Protein AF-A0A969IA75-F1 (afdb_monomer_lite)

Structure (mmCIF, N/CA/C/O backbone):
data_AF-A0A969IA75-F1
#
_entry.id   AF-A0A969IA75-F1
#
loop_
_atom_site.group_PDB
_atom_site.id
_atom_site.type_symbol
_atom_site.label_atom_id
_atom_site.label_alt_id
_atom_site.label_comp_id
_atom_site.label_asym_id
_atom_site.label_entity_id
_atom_site.label_seq_id
_atom_site.pdbx_PDB_ins_code
_atom_site.Cartn_x
_atom_site.Cartn_y
_atom_site.Cartn_z
_atom_site.occupancy
_atom_site.B_iso_or_equiv
_atom_site.auth_seq_id
_atom_site.auth_comp_id
_atom_site.auth_asym_id
_atom_site.auth_atom_id
_atom_site.pdbx_PDB_model_num
ATOM 1 N N . MET A 1 1 ? 26.432 36.942 35.074 1.00 42.06 1 MET A N 1
ATOM 2 C CA . MET A 1 1 ? 25.476 35.891 35.491 1.00 42.06 1 MET A CA 1
ATOM 3 C C . MET A 1 1 ? 24.763 35.364 34.257 1.00 42.06 1 MET A C 1
ATOM 5 O O . MET A 1 1 ? 24.139 36.159 33.566 1.00 42.06 1 MET A O 1
ATOM 9 N N . GLN A 1 2 ? 24.844 34.064 33.966 1.00 50.56 2 GLN A N 1
ATOM 10 C CA . GLN A 1 2 ? 23.891 33.441 33.043 1.00 50.56 2 GLN A CA 1
ATOM 11 C C . GLN A 1 2 ? 22.534 33.348 33.755 1.00 50.56 2 GLN A C 1
ATOM 13 O O . GLN A 1 2 ? 22.489 32.982 34.929 1.00 50.56 2 GLN A O 1
ATOM 18 N N . LYS A 1 3 ? 21.430 33.682 33.076 1.00 51.97 3 LYS A N 1
ATOM 19 C CA . LYS A 1 3 ? 20.097 33.337 33.587 1.00 51.97 3 LYS A CA 1
ATOM 20 C C . LYS A 1 3 ? 19.954 31.822 33.487 1.00 51.97 3 LYS A C 1
ATOM 22 O O . LYS A 1 3 ? 19.975 31.292 32.378 1.00 51.97 3 LYS A O 1
ATOM 27 N N . THR A 1 4 ? 19.795 31.141 34.618 1.00 53.69 4 THR A N 1
ATOM 28 C CA . THR A 1 4 ? 19.353 29.744 34.640 1.00 53.69 4 THR A CA 1
ATOM 29 C C . THR A 1 4 ? 18.075 29.631 33.812 1.00 53.69 4 THR A C 1
ATOM 31 O O . THR A 1 4 ? 17.104 30.353 34.060 1.00 53.69 4 THR A O 1
ATOM 34 N N . ARG A 1 5 ? 18.074 28.759 32.793 1.00 62.62 5 ARG A N 1
ATOM 35 C CA . ARG A 1 5 ? 16.839 28.422 32.076 1.00 62.62 5 ARG A CA 1
ATOM 36 C C . ARG A 1 5 ? 15.867 27.874 33.116 1.00 62.62 5 ARG A C 1
ATOM 38 O O . ARG A 1 5 ? 16.172 26.892 33.785 1.00 62.62 5 ARG A O 1
ATOM 45 N N . LYS A 1 6 ? 14.733 28.556 33.285 1.00 61.47 6 LYS A N 1
ATOM 46 C CA . LYS A 1 6 ? 13.649 28.091 34.152 1.00 61.47 6 LYS A CA 1
ATOM 47 C C . LYS A 1 6 ? 13.210 26.730 33.618 1.00 61.47 6 LYS A C 1
ATOM 49 O O . LYS A 1 6 ? 12.991 26.624 32.415 1.00 61.47 6 LYS A O 1
ATOM 54 N N . ASP A 1 7 ? 13.135 25.729 34.488 1.00 67.19 7 ASP A N 1
ATOM 55 C CA . ASP A 1 7 ? 12.910 24.338 34.092 1.00 67.19 7 ASP A CA 1
ATOM 56 C C . ASP A 1 7 ? 11.525 24.175 33.439 1.00 67.19 7 ASP A C 1
ATOM 58 O O . ASP A 1 7 ? 10.485 24.142 34.105 1.00 67.19 7 ASP A O 1
ATOM 62 N N . GLN A 1 8 ? 11.509 24.208 32.106 1.00 74.81 8 GLN A N 1
ATOM 63 C CA . GLN A 1 8 ? 10.305 24.139 31.292 1.00 74.81 8 GLN A CA 1
ATOM 64 C C . GLN A 1 8 ? 10.019 22.674 30.991 1.00 74.81 8 GLN A C 1
ATOM 66 O O . GLN A 1 8 ? 10.571 22.102 30.052 1.00 74.81 8 GLN A O 1
ATOM 71 N N . ARG A 1 9 ? 9.117 22.089 31.787 1.00 78.75 9 ARG A N 1
ATOM 72 C CA . ARG A 1 9 ? 8.504 20.793 31.478 1.00 78.75 9 ARG A CA 1
ATOM 73 C C . ARG A 1 9 ? 7.988 20.816 30.028 1.00 78.75 9 ARG A C 1
ATOM 75 O O . ARG A 1 9 ? 7.294 21.779 29.686 1.00 78.75 9 ARG A O 1
ATOM 82 N N . PRO A 1 10 ? 8.305 19.807 29.195 1.00 85.25 10 PRO A N 1
ATOM 83 C CA . PRO A 1 10 ? 7.814 19.740 27.824 1.00 85.25 10 PRO A CA 1
ATOM 84 C C . PRO A 1 10 ? 6.288 19.840 27.748 1.00 85.25 10 PRO A C 1
ATOM 86 O O . PRO A 1 10 ? 5.580 19.339 28.626 1.00 85.25 10 PRO A O 1
ATOM 89 N N . ALA A 1 11 ? 5.782 20.472 26.690 1.00 87.75 11 ALA A N 1
ATOM 90 C CA . ALA A 1 11 ? 4.361 20.436 26.378 1.00 87.75 11 ALA A CA 1
ATOM 91 C C . ALA A 1 11 ? 3.968 19.024 25.914 1.00 87.75 11 ALA A C 1
ATOM 93 O O . ALA A 1 11 ? 4.695 18.389 25.151 1.00 87.75 11 ALA A O 1
ATOM 94 N N . ALA A 1 12 ? 2.806 18.544 26.356 1.00 92.50 12 ALA A N 1
ATOM 95 C CA . ALA A 1 12 ? 2.204 17.318 25.842 1.00 92.50 12 ALA A CA 1
ATOM 96 C C . ALA A 1 12 ? 1.470 17.628 24.524 1.00 92.50 12 ALA A C 1
ATOM 98 O O . ALA A 1 12 ? 0.246 17.738 24.497 1.00 92.50 12 ALA A O 1
ATOM 99 N N . GLU A 1 13 ? 2.232 17.855 23.452 1.00 93.94 13 GLU A N 1
ATOM 100 C CA . GLU A 1 13 ? 1.716 18.187 22.119 1.00 93.94 13 GLU A CA 1
ATOM 101 C C . GLU A 1 13 ? 2.172 17.177 21.054 1.00 93.94 13 GLU A C 1
ATOM 103 O O . GLU A 1 13 ? 3.308 16.704 21.070 1.00 93.94 13 GLU A O 1
ATOM 108 N N . LEU A 1 14 ? 1.280 16.853 20.112 1.00 93.75 14 LEU A N 1
ATOM 109 C CA . LEU A 1 14 ? 1.584 15.976 18.979 1.00 93.75 14 LEU A CA 1
ATOM 110 C C . LEU A 1 14 ? 2.101 16.778 17.770 1.00 93.75 14 LEU A C 1
ATOM 112 O O . LEU A 1 14 ? 1.603 17.878 17.499 1.00 93.75 14 LEU A O 1
ATOM 116 N N . PRO A 1 15 ? 3.026 16.223 16.963 1.00 93.38 15 PRO A N 1
ATOM 117 C CA . PRO A 1 15 ? 3.410 16.821 15.689 1.00 93.38 15 PRO A CA 1
ATOM 118 C C . PRO A 1 15 ? 2.208 16.980 14.743 1.00 93.38 15 PRO A C 1
ATOM 120 O O . PRO A 1 15 ? 1.340 16.113 14.637 1.00 93.38 15 PRO A O 1
ATOM 123 N N . LYS A 1 16 ? 2.156 18.094 14.002 1.00 91.62 16 LYS A N 1
ATOM 124 C CA . LYS A 1 16 ? 1.007 18.435 13.142 1.00 91.62 16 LYS A CA 1
ATOM 125 C C . LYS A 1 16 ? 0.728 17.349 12.099 1.00 91.62 16 LYS A C 1
ATOM 127 O O . LYS A 1 16 ? 1.571 17.088 11.245 1.00 91.62 16 LYS A O 1
ATOM 132 N N . GLY A 1 17 ? -0.485 16.798 12.122 1.00 90.44 17 GLY A N 1
ATOM 133 C CA . GLY A 1 17 ? -0.935 15.743 11.207 1.00 90.44 17 GLY A CA 1
ATOM 134 C C . GLY A 1 17 ? -0.750 14.316 11.732 1.00 90.44 17 GLY A C 1
ATOM 135 O O . GLY A 1 17 ? -1.085 13.382 11.010 1.00 90.44 17 GLY A O 1
ATOM 136 N N . PHE A 1 18 ? -0.255 14.147 12.957 1.00 93.81 18 PHE A N 1
ATOM 137 C CA . PHE A 1 18 ? -0.253 12.882 13.691 1.00 93.81 18 PHE A CA 1
ATOM 138 C C . PHE A 1 18 ? -1.378 12.899 14.737 1.00 93.81 18 PHE A C 1
ATOM 140 O O . PHE A 1 18 ? -1.806 13.973 15.165 1.00 93.81 18 PHE A O 1
ATOM 147 N N . ILE A 1 19 ? -1.867 11.719 15.118 1.00 93.31 19 ILE A N 1
ATOM 148 C CA . ILE A 1 19 ? -2.911 11.521 16.131 1.00 93.31 19 ILE A CA 1
ATOM 149 C C . ILE A 1 19 ? -2.580 10.295 16.983 1.00 93.31 19 ILE A C 1
ATOM 151 O O . ILE A 1 19 ? -2.007 9.330 16.475 1.00 93.31 19 ILE A O 1
ATOM 155 N N . ASP A 1 20 ? -2.995 10.319 18.246 1.00 94.88 20 ASP A N 1
ATOM 156 C CA . ASP A 1 20 ? -3.177 9.099 19.030 1.00 94.88 20 ASP A CA 1
ATOM 157 C C . ASP A 1 20 ? -4.454 8.380 18.561 1.00 94.88 20 ASP A C 1
ATOM 159 O O . ASP A 1 20 ? -5.405 9.020 18.105 1.00 94.88 20 ASP A O 1
ATOM 163 N N . VAL A 1 21 ? -4.488 7.051 18.672 1.00 92.12 21 VAL A N 1
ATOM 164 C CA . VAL A 1 21 ? -5.624 6.214 18.247 1.00 92.12 21 VAL A CA 1
ATOM 165 C C . VAL A 1 21 ? -6.139 5.438 19.458 1.00 92.12 21 VAL A C 1
ATOM 167 O O . VAL A 1 21 ? -5.361 4.775 20.145 1.00 92.12 21 VAL A O 1
ATOM 170 N N . ALA A 1 22 ? -7.437 5.542 19.754 1.00 94.38 22 ALA A N 1
ATOM 171 C CA . ALA A 1 22 ? -8.006 4.992 20.981 1.00 94.38 22 ALA A CA 1
ATOM 172 C C . ALA A 1 22 ? -8.153 3.461 20.926 1.00 94.38 22 ALA A C 1
ATOM 174 O O . ALA A 1 22 ? -8.173 2.844 19.862 1.00 94.38 22 ALA A O 1
ATOM 175 N N . ALA A 1 23 ? -8.303 2.825 22.093 1.00 96.75 23 ALA A N 1
ATOM 176 C CA . ALA A 1 23 ? -8.431 1.369 22.190 1.00 96.75 23 ALA A CA 1
ATOM 177 C C . ALA A 1 23 ? -9.627 0.808 21.391 1.00 96.75 23 ALA A C 1
ATOM 179 O O . ALA A 1 23 ? -9.529 -0.287 20.840 1.00 96.75 23 ALA A O 1
ATOM 180 N N . GLU A 1 24 ? -10.729 1.555 21.295 1.00 95.75 24 GLU A N 1
ATOM 181 C CA . GLU A 1 24 ? -11.903 1.183 20.496 1.00 95.75 24 GLU A CA 1
ATOM 182 C C . GLU A 1 24 ? -11.593 1.187 18.990 1.00 95.75 24 GLU A C 1
ATOM 184 O O . GLU A 1 24 ? -11.821 0.179 18.315 1.00 95.75 24 GLU A O 1
ATOM 189 N N . ASP A 1 25 ? -10.969 2.258 18.489 1.00 92.19 25 ASP A N 1
ATOM 190 C CA . ASP A 1 25 ? -10.528 2.390 17.095 1.00 92.19 25 ASP A CA 1
ATOM 191 C C . ASP A 1 25 ? -9.490 1.325 16.716 1.00 92.19 25 ASP A C 1
ATOM 193 O O . ASP A 1 25 ? -9.574 0.723 15.644 1.00 92.19 25 ASP A O 1
ATOM 197 N N . LEU A 1 26 ? -8.530 1.040 17.606 1.00 90.94 26 LEU A N 1
ATOM 198 C CA . LEU A 1 26 ? -7.527 -0.013 17.414 1.00 90.94 26 LEU A CA 1
ATOM 199 C C . LEU A 1 26 ? -8.177 -1.400 17.324 1.00 90.94 26 LEU A C 1
ATOM 201 O O . LEU A 1 26 ? -7.816 -2.198 16.457 1.00 90.94 26 LEU A O 1
ATOM 205 N N . GLN A 1 27 ? -9.166 -1.692 18.173 1.00 95.00 27 GLN A N 1
ATOM 206 C CA . GLN A 1 27 ? -9.907 -2.954 18.119 1.00 95.00 27 GLN A CA 1
ATOM 207 C C . GLN A 1 27 ? -10.790 -3.058 16.867 1.00 95.00 27 GLN A C 1
ATOM 209 O O . GLN A 1 27 ? -10.848 -4.124 16.251 1.00 95.00 27 GLN A O 1
ATOM 214 N N . ALA A 1 28 ? -11.461 -1.974 16.464 1.00 93.25 28 ALA A N 1
ATOM 215 C CA . ALA A 1 28 ? -12.250 -1.925 15.234 1.00 93.25 28 ALA A CA 1
ATOM 216 C C . ALA A 1 28 ? -11.367 -2.129 13.995 1.00 93.25 28 ALA A C 1
ATOM 218 O O . ALA A 1 28 ? -11.649 -3.001 13.170 1.00 93.25 28 ALA A O 1
ATOM 219 N N . THR A 1 29 ? -10.245 -1.410 13.932 1.00 92.06 29 THR A N 1
ATOM 220 C CA . THR A 1 29 ? -9.222 -1.548 12.890 1.00 92.06 29 THR A CA 1
ATOM 221 C C . THR A 1 29 ? -8.682 -2.975 12.846 1.00 92.06 29 THR A C 1
ATOM 223 O O . THR A 1 29 ? -8.640 -3.570 11.777 1.00 92.06 29 THR A O 1
ATOM 226 N N . SER A 1 30 ? -8.347 -3.582 13.989 1.00 94.19 30 SER A N 1
ATOM 227 C CA . SER A 1 30 ? -7.854 -4.965 14.041 1.00 94.19 30 SER A CA 1
ATOM 228 C C . SER A 1 30 ? -8.852 -5.970 13.438 1.00 94.19 30 SER A C 1
ATOM 230 O O . SER A 1 30 ? -8.475 -6.765 12.577 1.00 94.19 30 SER A O 1
ATOM 232 N N . ARG A 1 31 ? -10.146 -5.876 13.789 1.00 96.81 31 ARG A N 1
ATOM 233 C CA . ARG A 1 31 ? -11.219 -6.720 13.215 1.00 96.81 31 ARG A CA 1
ATOM 234 C C . ARG A 1 31 ? -11.399 -6.520 11.702 1.00 96.81 31 ARG A C 1
ATOM 236 O O . ARG A 1 31 ? -11.661 -7.486 10.981 1.00 96.81 31 ARG A O 1
ATOM 243 N N . MET A 1 32 ? -11.251 -5.282 11.227 1.00 95.88 32 MET A N 1
ATOM 244 C CA . MET A 1 32 ? -11.295 -4.930 9.804 1.00 95.88 32 MET A CA 1
ATOM 245 C C . MET A 1 32 ? -10.098 -5.527 9.051 1.00 95.88 32 MET A C 1
ATOM 247 O O . MET A 1 32 ? -10.294 -6.293 8.109 1.00 95.88 32 MET A O 1
ATOM 251 N N . LEU A 1 33 ? -8.868 -5.250 9.500 1.00 94.75 33 LEU A N 1
ATOM 252 C CA . LEU A 1 33 ? -7.637 -5.761 8.886 1.00 94.75 33 LEU A CA 1
ATOM 253 C C . LEU A 1 33 ? -7.619 -7.294 8.849 1.00 94.75 33 LEU A C 1
ATOM 255 O O . LEU A 1 33 ? -7.249 -7.877 7.835 1.00 94.75 33 LEU A O 1
ATOM 259 N N . GLU A 1 34 ? -8.072 -7.957 9.913 1.00 98.00 34 GLU A N 1
ATOM 260 C CA . GLU A 1 34 ? -8.150 -9.419 9.951 1.00 98.00 34 GLU A CA 1
ATOM 261 C C . GLU A 1 34 ? -9.181 -9.986 8.964 1.00 98.00 34 GLU A C 1
ATOM 263 O O . GLU A 1 34 ? -9.016 -11.081 8.435 1.00 98.00 34 GLU A O 1
ATOM 268 N N . THR A 1 35 ? -10.236 -9.233 8.660 1.00 97.50 35 THR A N 1
ATOM 269 C CA . THR A 1 35 ? -11.216 -9.622 7.638 1.00 97.50 35 THR A CA 1
ATOM 270 C C . THR A 1 35 ? -10.654 -9.496 6.226 1.00 97.50 35 THR A C 1
ATOM 272 O O . THR A 1 35 ? -10.855 -10.405 5.423 1.00 97.50 35 THR A O 1
ATOM 275 N N . ILE A 1 36 ? -9.856 -8.459 5.961 1.00 97.38 36 ILE A N 1
ATOM 276 C CA . ILE A 1 36 ? -9.128 -8.295 4.696 1.00 97.38 36 ILE A CA 1
ATOM 277 C C . ILE A 1 36 ? -8.084 -9.420 4.521 1.00 97.38 36 ILE A C 1
ATOM 279 O O . ILE A 1 36 ? -8.044 -10.059 3.470 1.00 97.38 36 ILE A O 1
ATOM 283 N N . ARG A 1 37 ? -7.302 -9.752 5.568 1.00 97.81 37 ARG A N 1
ATOM 284 C CA . ARG A 1 37 ? -6.316 -10.859 5.530 1.00 97.81 37 ARG A CA 1
ATOM 285 C C . ARG A 1 37 ? -6.934 -12.192 5.118 1.00 97.81 37 ARG A C 1
ATOM 287 O O . ARG A 1 37 ? -6.356 -12.882 4.285 1.00 97.81 37 ARG A O 1
ATOM 294 N N . ARG A 1 38 ? -8.108 -12.554 5.656 1.00 98.50 38 ARG A N 1
ATOM 295 C CA . ARG A 1 38 ? -8.788 -13.814 5.292 1.00 98.50 38 ARG A CA 1
ATOM 296 C C . ARG A 1 38 ? -9.108 -13.896 3.796 1.00 98.50 38 ARG A C 1
ATOM 298 O O . ARG A 1 38 ? -8.903 -14.956 3.213 1.00 98.50 38 ARG A O 1
ATOM 305 N N . VAL A 1 39 ? -9.554 -12.796 3.181 1.00 98.06 39 VAL A N 1
ATOM 306 C CA . VAL A 1 39 ? -9.800 -12.735 1.728 1.00 98.06 39 VAL A CA 1
ATOM 307 C C . VAL A 1 39 ? -8.483 -12.861 0.962 1.00 98.06 39 VAL A C 1
ATOM 309 O O . VAL A 1 39 ? -8.353 -13.704 0.082 1.00 98.06 39 VAL A O 1
ATOM 312 N N . TYR A 1 40 ? -7.460 -12.091 1.328 1.00 97.81 40 TYR A N 1
ATOM 313 C CA . TYR A 1 40 ? -6.179 -12.115 0.616 1.00 97.81 40 TYR A CA 1
ATOM 314 C C . TYR A 1 40 ? -5.502 -13.503 0.696 1.00 97.81 40 TYR A C 1
ATOM 316 O O . TYR A 1 40 ? -4.960 -13.996 -0.297 1.00 97.81 40 TYR A O 1
ATOM 324 N N . HIS A 1 41 ? -5.618 -14.194 1.835 1.00 98.19 41 HIS A N 1
ATOM 325 C CA . HIS A 1 41 ? -5.182 -15.584 1.985 1.00 98.19 41 HIS A CA 1
ATOM 326 C C . HIS A 1 41 ? -5.976 -16.573 1.119 1.00 98.19 41 HIS A C 1
ATOM 328 O O . HIS A 1 41 ? -5.366 -17.491 0.575 1.00 98.19 41 HIS A O 1
ATOM 334 N N . SER A 1 42 ? -7.293 -16.406 0.930 1.00 98.19 42 SER A N 1
ATOM 335 C CA . SER A 1 42 ? -8.070 -17.310 0.059 1.00 98.19 42 SER A CA 1
ATOM 336 C C . SER A 1 42 ? -7.731 -17.166 -1.430 1.00 98.19 42 SER A C 1
ATOM 338 O O . SER A 1 42 ? -7.946 -18.102 -2.193 1.00 98.19 42 SER A O 1
ATOM 340 N N . TYR A 1 43 ? -7.141 -16.036 -1.832 1.00 97.50 43 TYR A N 1
ATOM 341 C CA . TYR A 1 43 ? -6.531 -15.849 -3.156 1.00 97.50 43 TYR A CA 1
ATOM 342 C C . TYR A 1 43 ? -5.081 -16.382 -3.233 1.00 97.50 43 TYR A C 1
ATOM 344 O O . TYR A 1 43 ? -4.510 -16.504 -4.319 1.00 97.50 43 TYR A O 1
ATOM 352 N N . GLY A 1 44 ? -4.475 -16.755 -2.101 1.00 97.25 44 GLY A N 1
ATOM 353 C CA . GLY A 1 44 ? -3.103 -17.258 -2.018 1.00 97.25 44 GLY A CA 1
ATOM 354 C C . GLY A 1 44 ? -2.032 -16.166 -2.094 1.00 97.25 44 GLY A C 1
ATOM 355 O O . GLY A 1 44 ? -0.987 -16.392 -2.707 1.00 97.25 44 GLY A O 1
ATOM 356 N N . PHE A 1 45 ? -2.303 -14.993 -1.509 1.00 98.00 45 PHE A N 1
ATOM 357 C CA . PHE A 1 45 ? -1.307 -13.947 -1.262 1.00 98.00 45 PHE A CA 1
ATOM 358 C C . PHE A 1 45 ? -0.640 -14.168 0.104 1.00 98.00 45 PHE A C 1
ATOM 360 O O . PHE A 1 45 ? -1.314 -14.436 1.106 1.00 98.00 45 PHE A O 1
ATOM 367 N N . GLU A 1 46 ? 0.683 -14.019 0.152 1.00 97.19 46 GLU A N 1
ATOM 368 C CA . GLU A 1 46 ? 1.489 -14.207 1.365 1.00 97.19 46 GLU A CA 1
ATOM 369 C C . GLU A 1 46 ? 1.844 -12.864 2.035 1.00 97.19 46 GLU A C 1
ATOM 371 O O . GLU A 1 46 ? 2.012 -11.858 1.339 1.00 97.19 46 GLU A O 1
ATOM 376 N N . PRO A 1 47 ? 1.967 -12.803 3.375 1.00 97.94 47 PRO A N 1
ATOM 377 C CA . PRO A 1 47 ? 2.377 -11.588 4.071 1.00 97.94 47 PRO A CA 1
ATOM 378 C C . PRO A 1 47 ? 3.844 -11.244 3.799 1.00 97.94 47 PRO A C 1
ATOM 380 O O . PRO A 1 47 ? 4.731 -12.083 3.947 1.00 97.94 47 PRO A O 1
ATOM 383 N N . LEU A 1 48 ? 4.109 -9.970 3.516 1.00 97.38 48 LEU A N 1
ATOM 384 C CA . LEU A 1 48 ? 5.440 -9.375 3.540 1.00 97.38 48 LEU A CA 1
ATOM 385 C C . LEU A 1 48 ? 5.432 -8.140 4.440 1.00 97.38 48 LEU A C 1
ATOM 387 O O . LEU A 1 48 ? 4.614 -7.235 4.266 1.00 97.38 48 LEU A O 1
ATOM 391 N N . GLU A 1 49 ? 6.404 -8.066 5.342 1.00 97.38 49 GLU A N 1
ATOM 392 C CA . GLU A 1 49 ? 6.752 -6.836 6.044 1.00 97.38 49 GLU A CA 1
ATOM 393 C C . GLU A 1 49 ? 8.119 -6.340 5.560 1.00 97.38 49 GLU A C 1
ATOM 395 O O . GLU A 1 49 ? 9.063 -7.114 5.394 1.00 97.38 49 GLU A O 1
ATOM 400 N N . THR A 1 50 ? 8.219 -5.034 5.322 1.00 97.44 50 THR A N 1
ATOM 401 C CA . THR A 1 50 ? 9.490 -4.330 5.127 1.00 97.44 50 THR A CA 1
ATOM 402 C C . THR A 1 50 ? 9.721 -3.369 6.296 1.00 97.44 50 THR A C 1
ATOM 404 O O . THR A 1 50 ? 8.764 -3.023 7.000 1.00 97.44 50 THR A O 1
ATOM 407 N N . PRO A 1 51 ? 10.956 -2.888 6.512 1.00 97.75 51 PRO A N 1
ATOM 408 C CA . PRO A 1 51 ? 11.219 -1.830 7.480 1.00 97.75 51 PRO A CA 1
ATOM 409 C C . PRO A 1 51 ? 10.377 -0.563 7.239 1.00 97.75 51 PRO A C 1
ATOM 411 O O . PRO A 1 51 ? 9.908 -0.286 6.132 1.00 97.75 51 PRO A O 1
ATOM 414 N N . ALA A 1 52 ? 10.186 0.227 8.299 1.00 96.88 52 ALA A N 1
ATOM 415 C CA . ALA A 1 52 ? 9.551 1.545 8.218 1.00 96.88 52 ALA A CA 1
ATOM 416 C C . ALA A 1 52 ? 10.459 2.601 7.556 1.00 96.88 52 ALA A C 1
ATOM 418 O O . ALA A 1 52 ? 9.957 3.530 6.922 1.00 96.88 52 ALA A O 1
ATOM 419 N N . LEU A 1 53 ? 11.776 2.434 7.713 1.00 95.75 53 LEU A N 1
ATOM 420 C CA . LEU A 1 53 ? 12.831 3.236 7.101 1.00 95.75 53 LEU A CA 1
ATOM 421 C C . LEU A 1 53 ? 13.440 2.472 5.925 1.00 95.75 53 LEU A C 1
ATOM 423 O O . LEU A 1 53 ? 13.832 1.321 6.082 1.00 95.75 53 LEU A O 1
ATOM 427 N N . GLU A 1 54 ? 13.565 3.130 4.783 1.00 94.00 54 GLU A N 1
ATOM 428 C CA . GLU A 1 54 ? 14.350 2.663 3.637 1.00 94.00 54 GLU A CA 1
ATOM 429 C C . GLU A 1 54 ? 15.417 3.727 3.323 1.00 94.00 54 GLU A C 1
ATOM 431 O O . GLU A 1 54 ? 15.272 4.891 3.720 1.00 94.00 54 GLU A O 1
ATOM 436 N N . TYR A 1 55 ? 16.486 3.364 2.607 1.00 92.38 55 TYR A N 1
ATOM 437 C CA . TYR A 1 55 ? 17.379 4.383 2.048 1.00 92.38 55 TYR A CA 1
ATOM 438 C C . TYR A 1 55 ? 16.614 5.242 1.026 1.00 92.38 55 TYR A C 1
ATOM 440 O O . TYR A 1 55 ? 15.728 4.766 0.312 1.00 92.38 55 TYR A O 1
ATOM 448 N N . THR A 1 56 ? 16.907 6.541 1.008 1.00 89.06 56 THR A N 1
ATOM 449 C CA . THR A 1 56 ? 16.106 7.550 0.296 1.00 89.06 56 THR A CA 1
ATOM 450 C C . THR A 1 56 ? 16.117 7.358 -1.227 1.00 89.06 56 THR A C 1
ATOM 452 O O . THR A 1 56 ? 15.146 7.699 -1.897 1.00 89.06 56 THR A O 1
ATOM 455 N N . ASP A 1 57 ? 17.166 6.749 -1.781 1.00 86.19 57 ASP A N 1
ATOM 456 C CA . ASP A 1 57 ? 17.276 6.359 -3.191 1.00 86.19 57 ASP A CA 1
ATOM 457 C C . ASP A 1 57 ? 16.319 5.214 -3.580 1.00 86.19 57 ASP A C 1
ATOM 459 O O . ASP A 1 57 ? 15.669 5.277 -4.627 1.00 86.19 57 ASP A O 1
ATOM 463 N N . ALA A 1 58 ? 16.152 4.214 -2.709 1.00 86.75 58 ALA A N 1
ATOM 464 C CA . ALA A 1 58 ? 15.255 3.074 -2.906 1.00 86.75 58 ALA A CA 1
ATOM 465 C C . ALA A 1 58 ? 13.763 3.460 -2.970 1.00 86.75 58 ALA A C 1
ATOM 467 O O . ALA A 1 58 ? 12.939 2.667 -3.426 1.00 86.75 58 ALA A O 1
ATOM 468 N N . LEU A 1 59 ? 13.410 4.680 -2.550 1.00 80.12 59 LEU A N 1
ATOM 469 C CA . LEU A 1 59 ? 12.052 5.225 -2.620 1.00 80.12 59 LEU A CA 1
ATOM 470 C C . LEU A 1 59 ? 11.711 5.901 -3.970 1.00 80.12 59 LEU A C 1
ATOM 472 O O . LEU A 1 59 ? 10.552 6.253 -4.206 1.00 80.12 59 LEU A O 1
ATOM 476 N N . GLY A 1 60 ? 12.676 6.028 -4.889 1.00 70.00 60 GLY A N 1
ATOM 477 C CA . GLY A 1 60 ? 12.443 6.393 -6.293 1.00 70.00 60 GLY A CA 1
ATOM 478 C C . GLY A 1 60 ? 12.075 7.862 -6.562 1.00 70.00 60 GLY A C 1
ATOM 479 O O . GLY A 1 60 ? 12.148 8.727 -5.698 1.00 70.00 60 GLY A O 1
ATOM 480 N N . LYS A 1 61 ? 11.663 8.174 -7.801 1.00 54.75 61 LYS A N 1
ATOM 481 C CA . LYS A 1 61 ? 11.472 9.555 -8.316 1.00 54.75 61 LYS A CA 1
ATOM 482 C C . LYS A 1 61 ? 10.303 10.364 -7.709 1.00 54.75 61 LYS A C 1
ATOM 484 O O . LYS A 1 61 ? 9.943 11.398 -8.261 1.00 54.75 61 LYS A O 1
ATOM 489 N N . PHE A 1 62 ? 9.729 9.924 -6.590 1.00 51.66 62 PHE A N 1
ATOM 490 C CA . PHE A 1 62 ? 8.869 10.759 -5.740 1.00 51.66 62 PHE A CA 1
ATOM 491 C C . PHE A 1 62 ? 9.650 11.485 -4.635 1.00 51.66 62 PHE A C 1
ATOM 493 O O . PHE A 1 62 ? 9.053 12.192 -3.822 1.00 51.66 62 PHE A O 1
ATOM 500 N N . LEU A 1 63 ? 10.985 11.388 -4.645 1.00 47.78 63 LEU A N 1
ATOM 501 C CA . LEU A 1 63 ? 11.811 12.445 -4.078 1.00 47.78 63 LEU A CA 1
ATOM 502 C C . LEU A 1 63 ? 11.453 13.788 -4.740 1.00 47.78 63 LEU A C 1
ATOM 504 O O . LEU A 1 63 ? 11.417 13.862 -5.971 1.00 47.78 63 LEU A O 1
ATOM 508 N N . PRO A 1 64 ? 11.196 14.847 -3.956 1.00 44.38 64 PRO A N 1
ATOM 509 C CA . PRO A 1 64 ? 11.090 16.199 -4.492 1.00 44.38 64 PRO A CA 1
ATOM 510 C C . PRO A 1 64 ? 12.425 16.660 -5.091 1.00 44.38 64 PRO A C 1
ATOM 512 O O . PRO A 1 64 ? 13.474 16.073 -4.814 1.00 44.38 64 PRO A O 1
ATOM 515 N N . ASP A 1 65 ? 12.389 17.749 -5.867 1.00 49.25 65 ASP A N 1
ATOM 516 C CA . ASP A 1 65 ? 13.591 18.408 -6.391 1.00 49.25 65 ASP A CA 1
ATOM 517 C C . ASP A 1 65 ? 14.652 18.602 -5.294 1.00 49.25 65 ASP A C 1
ATOM 519 O O . ASP A 1 65 ? 14.317 18.880 -4.137 1.00 49.25 65 ASP A O 1
ATOM 523 N N . GLN A 1 66 ? 15.934 18.483 -5.661 1.00 45.72 66 GLN A N 1
ATOM 524 C CA . GLN A 1 66 ? 17.062 18.438 -4.713 1.00 45.72 66 GLN A CA 1
ATOM 525 C C . GLN A 1 66 ? 17.124 19.646 -3.756 1.00 45.72 66 GLN A C 1
ATOM 527 O O . GLN A 1 66 ? 17.622 19.515 -2.641 1.00 45.72 66 GLN A O 1
ATOM 532 N N . ASP A 1 67 ? 16.538 20.784 -4.135 1.00 49.66 67 ASP A N 1
ATOM 533 C CA . ASP A 1 67 ? 16.398 21.983 -3.298 1.00 49.66 67 ASP A CA 1
ATOM 534 C C . ASP A 1 67 ? 15.419 21.827 -2.108 1.00 49.66 67 ASP A C 1
ATOM 536 O O . ASP A 1 67 ? 15.317 22.723 -1.264 1.00 49.66 67 ASP A O 1
ATOM 540 N N . ARG A 1 68 ? 14.624 20.745 -2.041 1.00 51.28 68 ARG A N 1
ATOM 541 C CA . ARG A 1 68 ? 13.527 20.571 -1.063 1.00 51.28 68 ARG A CA 1
ATOM 542 C C . ARG A 1 68 ? 13.324 19.125 -0.563 1.00 51.28 68 ARG A C 1
ATOM 544 O O . ARG A 1 68 ? 12.177 18.677 -0.549 1.00 51.28 68 ARG A O 1
ATOM 551 N N . PRO A 1 69 ? 14.339 18.413 -0.035 1.00 50.12 69 PRO A N 1
ATOM 552 C CA . PRO A 1 69 ? 14.242 16.990 0.352 1.00 50.12 69 PRO A CA 1
ATOM 553 C C . PRO A 1 69 ? 13.084 16.617 1.308 1.00 50.12 69 PRO A C 1
ATOM 555 O O . PRO A 1 69 ? 12.672 15.464 1.350 1.00 50.12 69 PRO A O 1
ATOM 558 N N . ASN A 1 70 ? 12.518 17.577 2.049 1.00 50.75 70 ASN A N 1
ATOM 559 C CA . ASN A 1 70 ? 11.376 17.377 2.955 1.00 50.75 70 ASN A CA 1
ATOM 560 C C . ASN A 1 70 ? 9.977 17.479 2.298 1.00 50.75 70 ASN A C 1
ATOM 562 O O . ASN A 1 70 ? 8.965 17.340 2.985 1.00 50.75 70 ASN A O 1
ATOM 566 N N . ALA A 1 71 ? 9.862 17.774 1.001 1.00 62.25 71 ALA A N 1
ATOM 567 C CA . ALA A 1 71 ? 8.565 17.952 0.342 1.00 62.25 71 ALA A CA 1
ATOM 568 C C . ALA A 1 71 ? 7.939 16.610 -0.094 1.00 62.25 71 ALA A C 1
ATOM 570 O O . ALA A 1 71 ? 8.037 16.209 -1.246 1.00 62.25 71 ALA A O 1
ATOM 571 N N . GLY A 1 72 ? 7.261 15.934 0.839 1.00 75.56 72 GLY A N 1
ATOM 572 C CA . GLY A 1 72 ? 6.496 14.699 0.592 1.00 75.56 72 GLY A CA 1
ATOM 573 C C . GLY A 1 72 ? 6.950 13.512 1.442 1.00 75.56 72 GLY A C 1
ATOM 574 O O . GLY A 1 72 ? 6.109 12.756 1.920 1.00 75.56 72 GLY A O 1
ATOM 575 N N . VAL A 1 73 ? 8.247 13.421 1.742 1.00 86.19 73 VAL A N 1
ATOM 576 C CA . VAL A 1 73 ? 8.849 12.401 2.619 1.00 86.19 73 VAL A CA 1
ATOM 577 C C . VAL A 1 73 ? 9.386 12.998 3.923 1.00 86.19 73 VAL A C 1
ATOM 579 O O . VAL A 1 73 ? 9.613 14.206 4.037 1.00 86.19 73 VAL A O 1
ATOM 582 N N . PHE A 1 74 ? 9.559 12.144 4.931 1.00 91.00 74 PHE A N 1
ATOM 583 C CA . PHE A 1 74 ? 10.291 12.464 6.156 1.00 91.00 74 PHE A CA 1
ATOM 584 C C . PHE A 1 74 ? 11.669 11.813 6.074 1.00 91.00 74 PHE A C 1
ATOM 586 O O . PHE A 1 74 ? 11.749 10.584 6.043 1.00 91.00 74 PHE A O 1
ATOM 593 N N . SER A 1 75 ? 12.723 12.628 6.048 1.00 90.50 75 SER A N 1
ATOM 594 C CA . SER A 1 75 ? 14.090 12.171 5.787 1.00 90.50 75 SER A CA 1
ATOM 595 C C . SER A 1 75 ? 15.077 12.727 6.806 1.00 90.50 75 SER A C 1
ATOM 597 O O . SER A 1 75 ? 14.910 13.844 7.296 1.00 90.50 75 SER A O 1
ATOM 599 N N . PHE A 1 76 ? 16.111 11.950 7.104 1.00 90.94 76 PHE A N 1
ATOM 600 C CA . PHE A 1 76 ? 17.232 12.319 7.968 1.00 90.94 76 PHE A CA 1
ATOM 601 C C . PHE A 1 76 ? 18.474 11.518 7.564 1.00 90.94 76 PHE A C 1
ATOM 603 O O . PHE A 1 76 ? 18.368 10.555 6.807 1.00 90.94 76 PHE A O 1
ATOM 610 N N . GLN A 1 77 ? 19.648 11.930 8.035 1.00 90.38 77 GLN A N 1
ATOM 611 C CA . GLN A 1 77 ? 20.905 11.239 7.748 1.00 90.38 77 GLN A CA 1
ATOM 612 C C . GLN A 1 77 ? 21.266 10.254 8.872 1.00 90.38 77 GLN A C 1
ATOM 614 O O . GLN A 1 77 ? 20.902 10.482 10.030 1.00 90.38 77 GLN A O 1
ATOM 619 N N . ASP A 1 78 ? 21.948 9.161 8.527 1.00 89.62 78 ASP A N 1
ATOM 620 C CA . ASP A 1 78 ? 22.626 8.277 9.484 1.00 89.62 78 ASP A CA 1
ATOM 621 C C . ASP A 1 78 ? 24.044 8.783 9.836 1.00 89.62 78 ASP A C 1
ATOM 623 O O . ASP A 1 78 ? 24.472 9.850 9.393 1.00 89.62 78 ASP A O 1
ATOM 627 N N . GLU A 1 79 ? 24.771 8.028 10.666 1.00 92.94 79 GLU A N 1
ATOM 628 C CA . GLU A 1 79 ? 26.146 8.356 11.086 1.00 92.94 79 GLU A CA 1
ATOM 629 C C . GLU A 1 79 ? 27.172 8.291 9.931 1.00 92.94 79 GLU A C 1
ATOM 631 O O . GLU A 1 79 ? 28.260 8.849 10.057 1.00 92.94 79 GLU A O 1
ATOM 636 N N . ASP A 1 80 ? 26.815 7.675 8.794 1.00 92.69 80 ASP A N 1
ATOM 637 C CA . ASP A 1 80 ? 27.598 7.657 7.549 1.00 92.69 80 ASP A CA 1
ATOM 638 C C . ASP A 1 80 ? 27.181 8.797 6.582 1.00 92.69 80 ASP A C 1
ATOM 640 O O . ASP A 1 80 ? 27.513 8.759 5.394 1.00 92.69 80 ASP A O 1
ATOM 644 N N . GLU A 1 81 ? 26.423 9.795 7.061 1.00 89.31 81 GLU A N 1
ATOM 645 C CA . GLU A 1 81 ? 25.814 10.894 6.288 1.00 89.31 81 GLU A CA 1
ATOM 646 C C . GLU A 1 81 ? 24.794 10.442 5.211 1.00 89.31 81 GLU A C 1
ATOM 648 O O . GLU A 1 81 ? 24.342 11.260 4.399 1.00 89.31 81 GLU A O 1
ATOM 653 N N . LYS A 1 82 ? 24.368 9.170 5.187 1.00 89.19 82 LYS A N 1
ATOM 654 C CA . LYS A 1 82 ? 23.440 8.644 4.168 1.00 89.19 82 LYS A CA 1
ATOM 655 C C . LYS A 1 82 ? 22.005 9.023 4.495 1.00 89.19 82 LYS A C 1
ATOM 657 O O . LYS A 1 82 ? 21.542 8.863 5.621 1.00 89.19 82 LYS A O 1
ATOM 662 N N . TRP A 1 83 ? 21.261 9.448 3.480 1.00 89.31 83 TRP A N 1
ATOM 663 C CA . TRP A 1 83 ? 19.846 9.775 3.625 1.00 89.31 83 TRP A CA 1
ATOM 664 C C . TRP A 1 83 ? 18.985 8.514 3.777 1.00 89.31 83 TRP A C 1
ATOM 666 O O . TRP A 1 83 ? 18.915 7.672 2.878 1.00 89.31 83 TRP A O 1
ATOM 676 N N . MET A 1 84 ? 18.309 8.419 4.920 1.00 92.25 84 MET A N 1
ATOM 677 C CA . MET A 1 84 ? 17.227 7.478 5.193 1.00 92.25 84 MET A CA 1
ATOM 678 C C . MET A 1 84 ? 15.888 8.219 5.211 1.00 92.25 84 MET A C 1
ATOM 680 O O . MET A 1 84 ? 15.803 9.390 5.596 1.00 92.25 84 MET A O 1
ATOM 684 N N . SER A 1 85 ? 14.817 7.520 4.843 1.00 92.62 85 SER A N 1
ATOM 685 C CA . SER A 1 85 ? 13.466 8.081 4.803 1.00 92.62 85 SER A CA 1
ATOM 686 C C . SER A 1 85 ? 12.422 7.109 5.331 1.00 92.62 85 SER A C 1
ATOM 688 O O . SER A 1 85 ? 12.479 5.908 5.067 1.00 92.62 85 SER A O 1
ATOM 690 N N . LEU A 1 86 ? 11.410 7.641 6.021 1.00 95.19 86 LEU A N 1
ATOM 691 C CA . LEU A 1 86 ? 10.189 6.884 6.298 1.00 95.19 86 LEU A CA 1
ATOM 692 C C . LEU A 1 86 ? 9.433 6.639 4.985 1.00 95.19 86 LEU A C 1
ATOM 694 O O . LEU A 1 86 ? 9.225 7.568 4.200 1.00 95.19 86 LEU A O 1
ATOM 698 N N . ARG A 1 87 ? 9.007 5.392 4.760 1.00 93.31 87 ARG A N 1
ATOM 699 C CA . ARG A 1 87 ? 8.285 4.981 3.544 1.00 93.31 87 ARG A CA 1
ATOM 700 C C . ARG A 1 87 ? 6.971 5.758 3.361 1.00 93.31 87 ARG A C 1
ATOM 702 O O . ARG A 1 87 ? 6.179 5.873 4.299 1.00 93.31 87 ARG A O 1
ATOM 709 N N . TYR A 1 88 ? 6.717 6.251 2.146 1.00 90.88 88 TYR A N 1
ATOM 710 C CA . TYR A 1 88 ? 5.476 6.963 1.792 1.00 90.88 88 TYR A CA 1
ATOM 711 C C . TYR A 1 88 ? 4.367 6.047 1.247 1.00 90.88 88 TYR A C 1
ATOM 713 O O . TYR A 1 88 ? 3.202 6.460 1.197 1.00 90.88 88 TYR A O 1
ATOM 721 N N . ASP A 1 89 ? 4.721 4.821 0.855 1.00 92.62 89 ASP A N 1
ATOM 722 C CA . ASP A 1 89 ? 3.821 3.731 0.470 1.00 92.62 89 ASP A CA 1
ATOM 723 C C . ASP A 1 89 ? 4.414 2.348 0.840 1.00 92.62 89 ASP A C 1
ATOM 725 O O . ASP A 1 89 ? 5.439 2.271 1.527 1.00 92.62 89 ASP A O 1
ATOM 729 N N . LEU A 1 90 ? 3.761 1.255 0.415 1.00 93.38 90 LEU A N 1
ATOM 730 C CA . LEU A 1 90 ? 4.256 -0.129 0.534 1.00 93.38 90 LEU A CA 1
ATOM 731 C C . LEU A 1 90 ? 4.657 -0.738 -0.835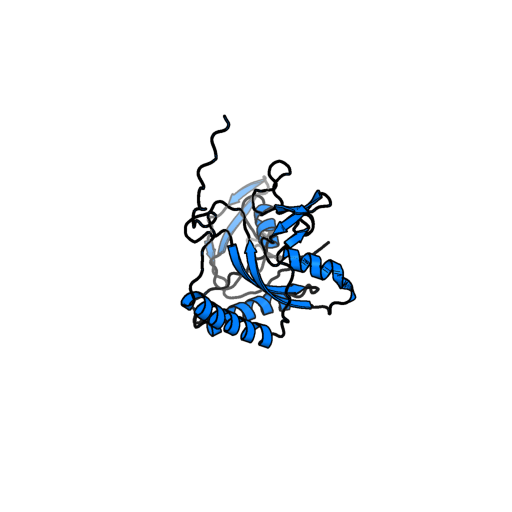 1.00 93.38 90 LEU A C 1
ATOM 733 O O . LEU A 1 90 ? 4.937 -1.939 -0.935 1.00 93.38 90 LEU A O 1
ATOM 737 N N . THR A 1 91 ? 4.706 0.087 -1.887 1.00 91.06 91 THR A N 1
ATOM 738 C CA . THR A 1 91 ? 5.021 -0.289 -3.275 1.00 91.06 91 THR A CA 1
ATOM 739 C C . THR A 1 91 ? 6.509 -0.089 -3.589 1.00 91.06 91 THR A C 1
ATOM 741 O O . THR A 1 91 ? 7.154 -1.005 -4.100 1.00 91.06 91 THR A O 1
ATOM 744 N N . ALA A 1 92 ? 7.115 1.044 -3.219 1.00 91.25 92 ALA A N 1
ATOM 745 C CA . ALA A 1 92 ? 8.559 1.246 -3.384 1.0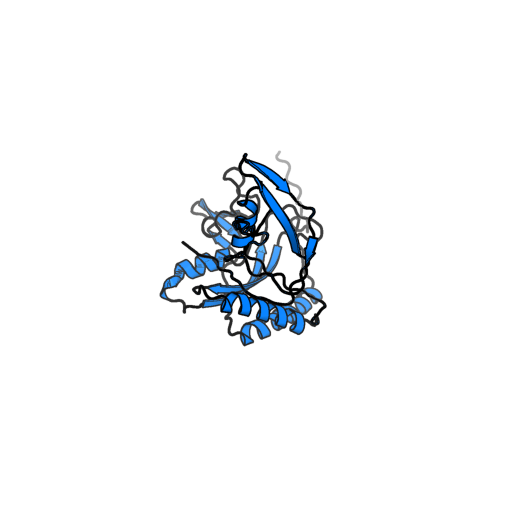0 91.25 92 ALA A CA 1
ATOM 746 C C . ALA A 1 92 ? 9.407 0.276 -2.519 1.00 91.25 92 ALA A C 1
ATOM 748 O O . ALA A 1 92 ? 10.331 -0.344 -3.058 1.00 91.25 92 ALA A O 1
ATOM 749 N N . PRO A 1 93 ? 9.060 0.001 -1.238 1.00 94.56 93 PRO A N 1
ATOM 750 C CA . PRO A 1 93 ? 9.717 -1.055 -0.460 1.00 94.56 93 PRO A CA 1
ATOM 751 C C . PRO A 1 93 ? 9.564 -2.459 -1.073 1.00 94.56 93 PRO A C 1
ATOM 753 O O . PRO A 1 93 ? 10.481 -3.277 -0.971 1.00 94.56 93 PRO A O 1
ATOM 756 N N . LEU A 1 94 ? 8.441 -2.744 -1.753 1.00 95.75 94 LEU A N 1
ATOM 757 C CA . LEU A 1 94 ? 8.270 -3.984 -2.520 1.00 95.75 94 LEU A CA 1
ATOM 758 C C . LEU A 1 94 ? 9.228 -4.034 -3.716 1.00 95.75 94 LEU A C 1
ATOM 760 O O . LEU A 1 94 ? 9.885 -5.054 -3.912 1.00 95.75 94 LEU A O 1
ATOM 764 N N . ALA A 1 95 ? 9.336 -2.956 -4.497 1.00 94.38 95 ALA A N 1
ATOM 765 C CA . ALA A 1 95 ? 10.235 -2.903 -5.648 1.00 94.38 95 ALA A CA 1
ATOM 766 C C . ALA A 1 95 ? 11.692 -3.182 -5.235 1.00 94.38 95 ALA A C 1
ATOM 768 O O . ALA A 1 95 ? 12.351 -4.036 -5.834 1.00 94.38 95 ALA A O 1
ATOM 769 N N . ARG A 1 96 ? 12.164 -2.564 -4.140 1.00 95.50 96 ARG A N 1
ATOM 770 C CA . ARG A 1 96 ? 13.480 -2.865 -3.553 1.00 95.50 96 ARG A CA 1
ATOM 771 C C . ARG A 1 96 ? 13.575 -4.313 -3.049 1.00 95.50 96 ARG A C 1
ATOM 773 O O . ARG A 1 96 ? 14.600 -4.963 -3.260 1.00 95.50 96 ARG A O 1
ATOM 780 N N . TYR A 1 97 ? 12.541 -4.841 -2.388 1.00 97.06 97 TYR A N 1
ATOM 781 C CA . TYR A 1 97 ? 12.534 -6.229 -1.907 1.00 97.06 97 TYR A CA 1
ATOM 782 C C . TYR A 1 97 ? 12.656 -7.244 -3.052 1.00 97.06 97 TYR A C 1
ATOM 784 O O . TYR A 1 97 ? 13.455 -8.178 -2.949 1.00 97.06 97 TYR A O 1
ATOM 792 N N . VAL A 1 98 ? 11.919 -7.034 -4.146 1.00 96.25 98 VAL A N 1
ATOM 793 C CA . VAL A 1 98 ? 11.980 -7.872 -5.349 1.00 96.25 98 VAL A CA 1
ATOM 794 C C . VAL A 1 98 ? 13.344 -7.755 -6.017 1.00 96.25 98 VAL A C 1
ATOM 796 O O . VAL A 1 98 ? 13.945 -8.785 -6.303 1.00 96.25 98 VAL A O 1
ATOM 799 N N . ALA A 1 99 ? 13.877 -6.544 -6.206 1.00 95.19 99 ALA A N 1
ATOM 800 C CA . ALA A 1 9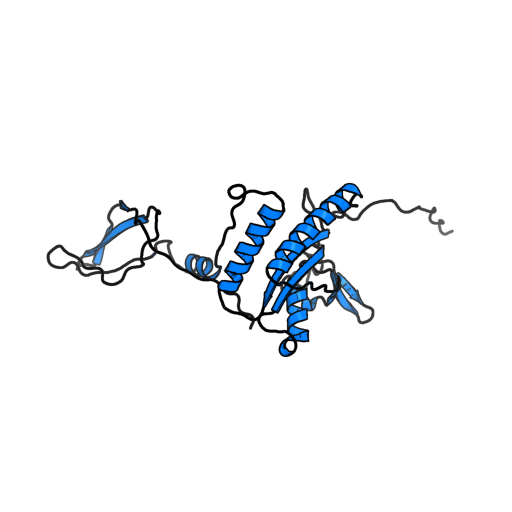9 ? 15.199 -6.346 -6.802 1.00 95.19 99 ALA A CA 1
ATOM 801 C C . ALA A 1 99 ? 16.309 -7.069 -6.013 1.00 95.19 99 ALA A C 1
ATOM 803 O O . ALA A 1 99 ? 17.134 -7.766 -6.599 1.00 95.19 99 ALA A O 1
ATOM 804 N N . ALA A 1 100 ? 16.283 -6.990 -4.679 1.00 96.69 100 ALA A N 1
ATOM 805 C CA . ALA A 1 100 ? 17.263 -7.644 -3.807 1.00 96.69 100 ALA A CA 1
ATOM 806 C C . ALA A 1 100 ? 17.149 -9.185 -3.748 1.00 96.69 100 ALA A C 1
ATOM 808 O O . ALA A 1 100 ? 18.056 -9.848 -3.243 1.00 96.69 100 ALA A O 1
ATOM 809 N N . ASN A 1 101 ? 16.046 -9.771 -4.233 1.00 97.38 101 ASN A N 1
ATOM 810 C CA . ASN A 1 101 ? 15.762 -11.210 -4.134 1.00 97.38 101 ASN A CA 1
ATOM 811 C C . ASN A 1 101 ? 15.314 -11.843 -5.464 1.00 97.38 101 ASN A C 1
ATOM 813 O O . ASN A 1 101 ? 14.780 -12.953 -5.455 1.00 97.38 101 ASN A O 1
ATOM 817 N N . PHE A 1 102 ? 15.521 -11.168 -6.599 1.00 93.88 102 PHE A N 1
ATOM 818 C CA . PHE A 1 102 ? 14.828 -11.461 -7.858 1.00 93.88 102 PHE A CA 1
ATOM 819 C C . PHE A 1 102 ? 14.937 -12.921 -8.318 1.00 93.88 102 PHE A C 1
ATOM 821 O O . PHE A 1 102 ? 13.949 -13.481 -8.789 1.00 93.88 102 PHE A O 1
ATOM 828 N N . ASP A 1 103 ? 16.095 -13.560 -8.157 1.00 95.31 103 ASP A N 1
ATOM 829 C CA . ASP A 1 103 ? 16.325 -14.950 -8.588 1.00 95.31 103 ASP A CA 1
ATOM 830 C C . ASP A 1 103 ? 15.829 -16.008 -7.588 1.00 95.31 103 ASP A C 1
ATOM 832 O O . ASP A 1 103 ? 15.763 -17.189 -7.919 1.00 95.31 103 ASP A O 1
ATOM 836 N N . LYS A 1 104 ? 15.477 -15.594 -6.365 1.00 95.75 104 LYS A N 1
ATOM 837 C CA . LYS A 1 104 ? 15.003 -16.470 -5.279 1.00 95.75 104 LYS A CA 1
ATOM 838 C C . LYS A 1 104 ? 13.480 -16.500 -5.159 1.00 95.75 104 LYS A C 1
ATOM 840 O O . LYS A 1 104 ? 12.939 -17.447 -4.596 1.00 95.75 104 LYS A O 1
ATOM 845 N N . LEU A 1 105 ? 12.795 -15.455 -5.628 1.00 95.38 105 LEU A N 1
ATOM 846 C CA . LEU A 1 105 ? 11.340 -15.341 -5.522 1.00 95.38 105 LEU A CA 1
ATOM 847 C C . LEU A 1 105 ? 10.630 -16.179 -6.603 1.00 95.38 105 LEU A C 1
ATOM 849 O O . LEU A 1 105 ? 11.056 -16.157 -7.764 1.00 95.38 105 LEU A O 1
ATOM 853 N N . PRO A 1 106 ? 9.527 -16.877 -6.260 1.00 93.88 106 PRO A N 1
ATOM 854 C CA . PRO A 1 106 ? 8.680 -17.539 -7.248 1.00 93.88 106 PRO A CA 1
ATOM 855 C C . PRO A 1 106 ? 8.059 -16.503 -8.192 1.00 93.88 106 PRO A C 1
ATOM 857 O O . PRO A 1 106 ? 7.873 -15.346 -7.824 1.00 93.88 106 PRO A O 1
ATOM 860 N N . LYS A 1 107 ? 7.740 -16.906 -9.425 1.00 93.94 107 LYS A N 1
ATOM 861 C CA . LYS A 1 107 ? 7.175 -16.022 -10.458 1.00 93.94 107 LYS A CA 1
ATOM 862 C C . LYS A 1 107 ? 5.913 -16.690 -11.030 1.00 93.94 107 LYS A C 1
ATOM 864 O O . LYS A 1 107 ? 6.047 -17.763 -11.617 1.00 93.94 107 LYS A O 1
ATOM 869 N N . PRO A 1 108 ? 4.708 -16.111 -10.848 1.00 95.12 108 PRO A N 1
ATOM 870 C CA . PRO A 1 108 ? 4.428 -14.843 -10.167 1.00 95.12 108 PRO A CA 1
ATOM 871 C C . PRO A 1 108 ? 4.655 -14.891 -8.643 1.00 95.12 108 PRO A C 1
ATOM 873 O O . PRO A 1 108 ? 4.316 -15.872 -7.984 1.00 95.12 108 PRO A O 1
ATOM 876 N N . PHE A 1 109 ? 5.171 -13.796 -8.083 1.00 96.56 109 PHE A N 1
ATOM 877 C CA . PHE A 1 109 ? 5.219 -13.537 -6.641 1.00 96.56 109 PHE A CA 1
ATOM 878 C C . PHE A 1 109 ? 3.948 -12.776 -6.247 1.00 96.56 109 PHE A C 1
ATOM 880 O O . PHE A 1 109 ? 3.669 -11.737 -6.845 1.00 96.56 109 PHE A O 1
ATOM 887 N N . ARG A 1 110 ? 3.171 -13.273 -5.277 1.00 97.31 110 ARG A N 1
ATOM 888 C CA . ARG A 1 110 ? 1.897 -12.664 -4.845 1.00 97.31 110 ARG A CA 1
ATOM 889 C C . ARG A 1 110 ? 1.953 -12.332 -3.360 1.00 97.31 110 ARG A C 1
ATOM 891 O O . ARG A 1 110 ? 1.954 -13.235 -2.524 1.00 97.31 110 ARG A O 1
ATOM 898 N N . ARG A 1 111 ? 2.023 -11.039 -3.034 1.00 97.19 111 ARG A N 1
ATOM 899 C CA . ARG A 1 111 ? 2.301 -10.556 -1.674 1.00 97.19 111 ARG A CA 1
ATOM 900 C C . ARG A 1 111 ? 1.277 -9.541 -1.204 1.00 97.19 111 ARG A C 1
ATOM 902 O O . ARG A 1 111 ? 0.882 -8.660 -1.969 1.00 97.19 111 ARG A O 1
ATOM 909 N N . TYR A 1 112 ? 0.950 -9.564 0.079 1.00 98.31 112 TYR A N 1
ATOM 910 C CA . TYR A 1 112 ? 0.272 -8.452 0.731 1.00 98.31 112 TYR A CA 1
ATOM 911 C C . TYR A 1 112 ? 1.134 -7.807 1.806 1.00 98.31 112 TYR A C 1
ATOM 913 O O . TYR A 1 112 ? 1.923 -8.472 2.473 1.00 98.31 112 TYR A O 1
ATOM 921 N N . ALA A 1 113 ? 0.975 -6.500 1.970 1.00 96.69 113 ALA A N 1
ATOM 922 C CA . ALA A 1 113 ? 1.655 -5.724 2.995 1.00 96.69 113 ALA A CA 1
ATOM 923 C C . ALA A 1 113 ? 0.627 -4.855 3.719 1.00 96.69 113 ALA A C 1
ATOM 925 O O . ALA A 1 113 ? -0.243 -4.260 3.088 1.00 96.69 113 ALA A O 1
ATOM 926 N N . VAL A 1 114 ? 0.718 -4.779 5.045 1.00 96.56 114 VAL A N 1
ATOM 927 C CA . VAL A 1 114 ? -0.171 -3.954 5.871 1.00 96.56 114 VAL A CA 1
ATOM 928 C C . VAL A 1 114 ? 0.639 -3.257 6.951 1.00 96.56 114 VAL A C 1
ATOM 930 O O . VAL A 1 114 ? 1.412 -3.896 7.660 1.00 96.56 114 VAL A O 1
ATOM 933 N N . GLY A 1 115 ? 0.476 -1.943 7.085 1.00 93.88 115 GLY A N 1
ATOM 934 C CA . GLY A 1 115 ? 1.212 -1.180 8.088 1.00 93.88 115 GLY A CA 1
ATOM 935 C C . GLY A 1 115 ? 1.176 0.331 7.873 1.00 93.88 115 GLY A C 1
ATOM 936 O O . GLY A 1 115 ? 0.597 0.808 6.894 1.00 93.88 115 GLY A O 1
ATOM 937 N N . PRO A 1 116 ? 1.791 1.097 8.789 1.00 96.00 116 PRO A N 1
ATOM 938 C CA . PRO A 1 116 ? 1.891 2.542 8.668 1.00 96.00 116 PRO A CA 1
ATOM 939 C C . PRO A 1 116 ? 2.810 2.956 7.512 1.00 96.00 116 PRO A C 1
ATOM 941 O O . PRO A 1 116 ? 3.825 2.304 7.232 1.00 96.00 116 PRO A O 1
ATOM 944 N N . VAL A 1 117 ? 2.445 4.073 6.891 1.00 95.31 117 VAL A N 1
ATOM 945 C CA . VAL A 1 117 ? 3.226 4.852 5.923 1.00 95.31 117 VAL A CA 1
ATOM 946 C C . VAL A 1 117 ? 3.167 6.331 6.313 1.00 95.31 117 VAL A C 1
ATOM 948 O O . VAL A 1 117 ? 2.234 6.762 7.001 1.00 95.31 117 VAL A O 1
ATOM 951 N N . TRP A 1 118 ? 4.155 7.116 5.880 1.00 94.88 118 TRP A N 1
ATOM 952 C CA . TRP A 1 118 ? 4.325 8.505 6.299 1.00 94.88 118 TRP A CA 1
ATOM 953 C C . TRP A 1 118 ? 4.482 9.455 5.117 1.00 94.88 118 TRP A C 1
ATOM 955 O O . TRP A 1 118 ? 5.341 9.265 4.261 1.00 94.88 118 TRP A O 1
ATOM 965 N N . ARG A 1 119 ? 3.684 10.526 5.098 1.00 90.38 119 ARG A N 1
ATOM 966 C CA . ARG A 1 119 ? 3.719 11.547 4.042 1.00 90.38 119 ARG A CA 1
ATOM 967 C C . ARG A 1 119 ? 3.855 12.939 4.640 1.00 90.38 119 ARG A C 1
ATOM 969 O O . ARG A 1 119 ? 2.981 13.411 5.366 1.00 90.38 119 ARG A O 1
ATOM 976 N N . ASN A 1 120 ? 4.940 13.634 4.312 1.00 89.06 120 ASN A N 1
ATOM 977 C CA . ASN A 1 120 ? 5.245 14.991 4.777 1.00 89.06 120 ASN A CA 1
ATOM 978 C C . ASN A 1 120 ? 4.492 16.057 3.955 1.00 89.06 120 ASN A C 1
ATOM 980 O O . ASN A 1 120 ? 5.034 17.073 3.525 1.00 89.06 120 ASN A O 1
ATOM 984 N N . GLU A 1 121 ? 3.206 15.811 3.719 1.00 84.12 121 GLU A N 1
ATOM 985 C CA . GLU A 1 121 ? 2.303 16.686 2.974 1.00 84.12 121 GLU A CA 1
ATOM 986 C C . GLU A 1 121 ? 1.747 17.809 3.869 1.00 84.12 121 GLU A C 1
ATOM 988 O O . GLU A 1 121 ? 1.917 17.801 5.092 1.00 84.12 121 GLU A O 1
ATOM 993 N N . LYS A 1 122 ? 1.049 18.797 3.292 1.00 85.12 122 LYS A N 1
ATOM 994 C CA . LYS A 1 122 ? 0.296 19.789 4.080 1.00 85.12 122 LYS A CA 1
ATOM 995 C C . LYS A 1 122 ? -0.915 19.098 4.738 1.00 85.12 122 LYS A C 1
ATOM 997 O O . LYS A 1 122 ? -1.811 18.694 3.992 1.00 85.12 122 LYS A O 1
ATOM 1002 N N . PRO A 1 123 ? -0.981 18.987 6.081 1.00 82.06 123 PRO A N 1
ATOM 1003 C CA . PRO A 1 123 ? -2.073 18.290 6.754 1.00 82.06 123 PRO A CA 1
ATOM 1004 C C . PRO A 1 123 ? -3.391 19.069 6.650 1.00 82.06 123 PRO A C 1
ATOM 1006 O O . PRO A 1 123 ? -3.400 20.286 6.436 1.00 82.06 123 PRO A O 1
ATOM 1009 N N . GLY A 1 124 ? -4.505 18.364 6.828 1.00 81.94 124 GLY A N 1
ATOM 1010 C CA . GLY A 1 124 ? -5.860 18.918 6.796 1.00 81.94 124 GLY A CA 1
ATOM 1011 C C . GLY A 1 124 ? -6.902 17.903 7.282 1.00 81.94 124 GLY A C 1
ATOM 1012 O O . GLY A 1 124 ? -6.520 16.808 7.694 1.00 81.94 124 GLY A O 1
ATOM 1013 N N . PRO A 1 125 ? -8.207 18.228 7.238 1.00 80.12 125 PRO A N 1
ATOM 1014 C CA . PRO A 1 125 ? -9.272 17.295 7.615 1.00 80.12 125 PRO A CA 1
ATOM 1015 C C . PRO A 1 125 ? -9.162 15.979 6.831 1.00 80.12 125 PRO A C 1
ATOM 1017 O O . PRO A 1 125 ? -9.096 16.000 5.605 1.00 80.12 125 PRO A O 1
ATOM 1020 N N . GLY A 1 126 ? -9.063 14.847 7.536 1.00 76.56 126 GLY A N 1
ATOM 1021 C CA . GLY A 1 126 ? -8.844 13.515 6.947 1.00 76.56 126 GLY A CA 1
ATOM 1022 C C . GLY A 1 126 ? -7.462 13.274 6.312 1.00 76.56 126 GLY A C 1
ATOM 1023 O O . GLY A 1 126 ? -7.148 12.141 5.962 1.00 76.56 126 GLY A O 1
ATOM 1024 N N . ARG A 1 127 ? -6.609 14.301 6.180 1.00 80.56 127 ARG A N 1
ATOM 1025 C CA . ARG A 1 127 ? -5.267 14.215 5.582 1.00 80.56 127 ARG A CA 1
ATOM 1026 C C . ARG A 1 127 ? -4.199 14.218 6.672 1.00 80.56 127 ARG A C 1
ATOM 1028 O O . ARG A 1 127 ? -3.587 15.249 6.972 1.00 80.56 127 ARG A O 1
ATOM 1035 N N . TYR A 1 128 ? -4.015 13.044 7.263 1.00 90.25 128 TYR A N 1
ATOM 1036 C CA . TYR A 1 128 ? -2.966 12.753 8.236 1.00 90.25 128 TYR A CA 1
ATOM 1037 C C . TYR A 1 128 ? -1.605 12.559 7.556 1.00 90.25 128 TYR A C 1
ATOM 1039 O O . TYR A 1 128 ? -1.519 12.271 6.363 1.00 90.25 128 TYR A O 1
ATOM 1047 N N . ARG A 1 129 ? -0.532 12.720 8.331 1.00 93.38 129 ARG A N 1
ATOM 1048 C CA . ARG A 1 129 ? 0.856 12.493 7.902 1.00 93.38 129 ARG A CA 1
ATOM 1049 C C . ARG A 1 129 ? 1.375 11.093 8.218 1.00 93.38 129 ARG A C 1
ATOM 1051 O O . ARG A 1 129 ? 2.426 10.723 7.709 1.00 93.38 129 ARG A O 1
ATOM 1058 N N . GLN A 1 130 ? 0.634 10.338 9.023 1.00 94.94 130 GLN A N 1
ATOM 1059 C CA . GLN A 1 130 ? 0.797 8.909 9.257 1.00 94.94 130 GLN A CA 1
ATOM 1060 C C . GLN A 1 130 ? -0.575 8.254 9.096 1.00 94.94 130 GLN A C 1
ATOM 1062 O O . GLN A 1 130 ? -1.551 8.737 9.668 1.00 94.94 130 GLN A O 1
ATOM 1067 N N . PHE A 1 131 ? -0.653 7.172 8.328 1.00 93.69 131 PHE A N 1
ATOM 1068 C CA . PHE A 1 131 ? -1.863 6.360 8.174 1.00 93.69 131 PHE A CA 1
ATOM 1069 C C . PHE A 1 131 ? -1.495 4.933 7.751 1.00 93.69 131 PHE A C 1
ATOM 1071 O O . PHE A 1 131 ? -0.367 4.676 7.335 1.00 93.69 131 PHE A O 1
ATOM 1078 N N . THR A 1 132 ? -2.433 3.997 7.883 1.00 94.56 1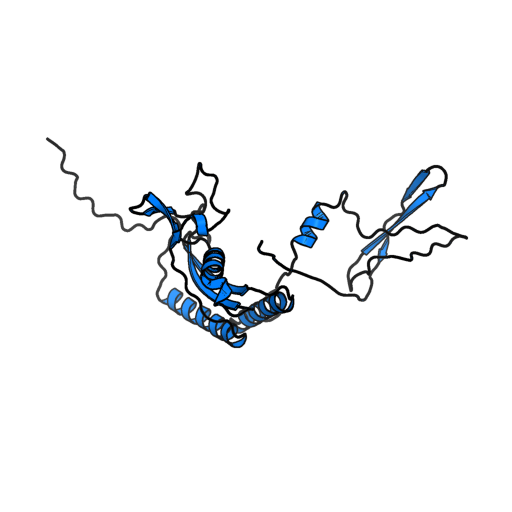32 THR A N 1
ATOM 1079 C CA . THR A 1 132 ? -2.234 2.591 7.500 1.00 94.56 132 THR A CA 1
ATOM 1080 C C . THR A 1 132 ? -2.582 2.375 6.029 1.00 94.56 132 THR A C 1
ATOM 1082 O O . THR A 1 132 ? -3.647 2.801 5.584 1.00 94.56 132 THR A O 1
ATOM 1085 N N . GLN A 1 133 ? -1.720 1.669 5.298 1.00 94.94 133 GLN A N 1
ATOM 1086 C CA . GLN A 1 133 ? -2.033 1.071 3.996 1.00 94.94 133 GLN A CA 1
ATOM 1087 C C . GLN A 1 133 ? -2.222 -0.448 4.120 1.00 94.94 133 GLN A C 1
ATOM 1089 O O . GLN A 1 133 ? -1.747 -1.065 5.078 1.00 94.94 133 GLN A O 1
ATOM 1094 N N . PHE A 1 134 ? -2.921 -1.033 3.144 1.00 96.44 134 PHE A N 1
ATOM 1095 C CA . PHE A 1 134 ? -3.074 -2.477 2.973 1.00 96.44 134 PHE A CA 1
ATOM 1096 C C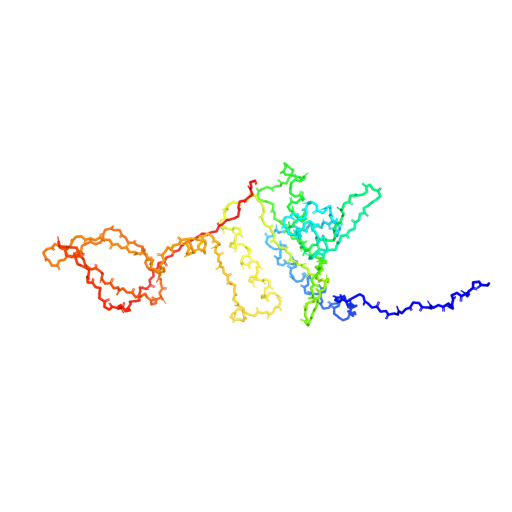 . PHE A 1 134 ? -3.031 -2.792 1.472 1.00 96.44 134 PHE A C 1
ATOM 1098 O O . PHE A 1 134 ? -4.045 -2.741 0.777 1.00 96.44 134 PHE A O 1
ATOM 1105 N N . ASP A 1 135 ? -1.838 -3.112 0.985 1.00 96.88 135 ASP A N 1
ATOM 1106 C CA . ASP A 1 135 ? -1.550 -3.296 -0.436 1.00 96.88 135 ASP A CA 1
ATOM 1107 C C . ASP A 1 135 ? -1.559 -4.800 -0.786 1.00 96.88 135 ASP A C 1
ATOM 1109 O O . ASP A 1 135 ? -1.165 -5.640 0.031 1.00 96.88 135 ASP A O 1
ATOM 1113 N N . ALA A 1 136 ? -1.993 -5.144 -2.002 1.00 96.06 136 ALA A N 1
ATOM 1114 C CA . ALA A 1 136 ? -1.896 -6.479 -2.600 1.00 96.06 136 ALA A CA 1
ATOM 1115 C C . ALA A 1 136 ? -1.257 -6.353 -3.983 1.00 96.06 136 ALA A C 1
ATOM 1117 O O . ALA A 1 136 ? -1.746 -5.600 -4.823 1.00 96.06 136 ALA A O 1
ATOM 1118 N N . ASP A 1 137 ? -0.180 -7.099 -4.216 1.00 96.69 137 ASP A N 1
ATOM 1119 C CA . ASP A 1 137 ? 0.648 -6.955 -5.409 1.00 96.69 137 ASP A CA 1
ATOM 1120 C C . ASP A 1 137 ? 1.033 -8.321 -5.979 1.00 96.69 137 ASP A C 1
ATOM 1122 O O . ASP A 1 137 ? 1.420 -9.237 -5.244 1.00 96.69 137 ASP A O 1
ATOM 1126 N N . THR A 1 138 ? 0.987 -8.412 -7.307 1.00 96.69 138 THR A N 1
ATOM 1127 C CA . THR A 1 138 ? 1.411 -9.572 -8.094 1.00 96.69 138 THR A CA 1
ATOM 1128 C C . THR A 1 138 ? 2.552 -9.146 -9.014 1.00 96.69 138 THR A C 1
ATOM 1130 O O . THR A 1 138 ? 2.386 -8.243 -9.831 1.00 96.69 138 THR A O 1
ATOM 1133 N N . VAL A 1 139 ? 3.715 -9.788 -8.898 1.00 95.44 139 VAL A N 1
ATOM 1134 C CA . VAL A 1 139 ? 4.954 -9.395 -9.590 1.00 95.44 139 VAL A CA 1
ATOM 1135 C C . VAL A 1 139 ? 5.487 -10.546 -10.443 1.00 95.44 139 VAL A C 1
ATOM 1137 O O . VAL A 1 139 ? 5.489 -11.698 -10.015 1.00 95.44 139 VAL A O 1
ATOM 1140 N N . GLY A 1 140 ? 5.980 -10.242 -11.647 1.00 93.12 140 GLY A N 1
ATOM 1141 C CA . GLY A 1 140 ? 6.582 -11.238 -12.545 1.00 93.12 140 GLY A CA 1
ATOM 1142 C C . GLY A 1 140 ? 5.593 -11.959 -13.468 1.00 93.12 140 GLY A C 1
ATOM 1143 O O . GLY A 1 140 ? 5.830 -13.110 -13.822 1.00 93.12 140 GLY A O 1
ATOM 1144 N N . THR A 1 141 ? 4.499 -11.302 -13.861 1.00 90.31 141 THR A N 1
ATOM 1145 C CA . THR A 1 141 ? 3.589 -11.757 -14.927 1.00 90.31 141 THR A CA 1
ATOM 1146 C C . THR A 1 141 ? 3.099 -10.569 -15.752 1.00 90.31 141 THR A C 1
ATOM 1148 O O . THR A 1 141 ? 2.962 -9.465 -15.230 1.00 90.31 141 THR A O 1
ATOM 1151 N N . ASP A 1 142 ? 2.836 -10.791 -17.038 1.00 89.06 142 ASP A N 1
ATOM 1152 C CA . ASP A 1 142 ? 2.244 -9.824 -17.967 1.00 89.06 142 ASP A CA 1
ATOM 1153 C C . ASP A 1 142 ? 0.759 -10.128 -18.260 1.00 89.06 142 ASP A C 1
ATOM 1155 O O . ASP A 1 142 ? 0.136 -9.461 -19.092 1.00 89.06 142 ASP A O 1
ATOM 1159 N N . SER A 1 143 ? 0.187 -11.150 -17.618 1.00 87.44 143 SER A N 1
ATOM 1160 C CA . SER A 1 143 ? -1.173 -11.631 -17.868 1.00 87.44 143 SER A CA 1
ATOM 1161 C C . SER A 1 143 ? -2.236 -10.793 -17.157 1.00 87.44 143 SER A C 1
ATOM 1163 O O . SER A 1 143 ? -2.220 -10.680 -15.934 1.00 87.44 143 SER A O 1
ATOM 1165 N N . VAL A 1 144 ? -3.250 -10.340 -17.908 1.00 83.50 144 VAL A N 1
ATOM 1166 C CA . VAL A 1 144 ? -4.445 -9.652 -17.366 1.00 83.50 144 VAL A CA 1
ATOM 1167 C C . VAL A 1 144 ? -5.276 -10.493 -16.394 1.00 83.50 144 VAL A C 1
ATOM 1169 O O . VAL A 1 144 ? -6.184 -9.968 -15.754 1.00 83.50 144 VAL A O 1
ATOM 1172 N N . ALA A 1 145 ? -4.975 -11.787 -16.257 1.00 86.25 145 ALA A N 1
ATOM 1173 C CA . ALA A 1 145 ? -5.516 -12.591 -15.169 1.00 86.25 145 ALA A CA 1
ATOM 1174 C C . ALA A 1 145 ? -5.127 -12.019 -13.792 1.00 86.25 145 ALA A C 1
ATOM 1176 O O . ALA A 1 145 ? -5.942 -12.090 -12.883 1.00 86.25 145 ALA A O 1
ATOM 1177 N N . ALA A 1 146 ? -3.946 -11.400 -13.650 1.00 85.06 146 ALA A N 1
ATOM 1178 C CA . ALA A 1 146 ? -3.520 -10.753 -12.408 1.00 85.06 146 ALA A CA 1
ATOM 1179 C C . ALA A 1 146 ? -4.308 -9.459 -12.130 1.00 85.06 146 ALA A C 1
ATOM 1181 O O . ALA A 1 146 ? -4.818 -9.276 -11.028 1.00 85.06 146 ALA A O 1
ATOM 1182 N N . ASP A 1 147 ? -4.492 -8.589 -13.130 1.00 83.94 147 ASP A N 1
ATOM 1183 C CA . ASP A 1 147 ? -5.333 -7.390 -13.001 1.00 83.94 147 ASP A CA 1
ATOM 1184 C C . ASP A 1 147 ? -6.784 -7.754 -12.624 1.00 83.94 147 ASP A C 1
ATOM 1186 O O . ASP A 1 147 ? -7.409 -7.095 -11.790 1.00 83.94 147 ASP A O 1
ATOM 1190 N N . ALA A 1 148 ? -7.316 -8.830 -13.216 1.00 86.75 148 ALA A N 1
ATOM 1191 C CA . ALA A 1 148 ? -8.637 -9.361 -12.895 1.00 86.75 148 ALA A CA 1
ATOM 1192 C C . ALA A 1 148 ? -8.694 -9.989 -11.490 1.00 86.75 148 ALA A C 1
ATOM 1194 O O . ALA A 1 148 ? -9.662 -9.754 -10.771 1.00 86.75 148 ALA A O 1
ATOM 1195 N N . GLU A 1 149 ? -7.662 -10.732 -11.077 1.00 92.81 149 GLU A N 1
ATOM 1196 C CA . GLU A 1 149 ? -7.516 -11.292 -9.726 1.00 92.81 149 GLU A CA 1
ATOM 1197 C C . GLU A 1 149 ? -7.579 -10.186 -8.666 1.00 92.81 149 GLU A C 1
ATOM 1199 O O . GLU A 1 149 ? -8.393 -10.278 -7.750 1.00 92.81 149 GLU A O 1
ATOM 1204 N N . ILE A 1 150 ? -6.828 -9.092 -8.845 1.00 91.06 150 ILE A N 1
ATOM 1205 C CA . ILE A 1 150 ? -6.865 -7.923 -7.952 1.00 91.06 150 ILE A CA 1
ATOM 1206 C C . ILE A 1 150 ? -8.255 -7.259 -7.937 1.00 91.06 150 ILE A C 1
ATOM 1208 O O . ILE A 1 150 ? -8.728 -6.854 -6.874 1.00 91.06 150 ILE A O 1
ATOM 1212 N N . CYS A 1 151 ? -8.956 -7.184 -9.075 1.00 90.00 151 CYS A N 1
ATOM 1213 C CA . CYS A 1 151 ? -10.325 -6.655 -9.115 1.00 90.00 151 CYS A CA 1
ATOM 1214 C C . CYS A 1 151 ? -11.332 -7.538 -8.355 1.00 90.00 151 CYS A C 1
ATOM 1216 O O . CYS A 1 151 ? -12.226 -7.005 -7.698 1.00 90.00 151 CYS A O 1
ATOM 1218 N N . MET A 1 152 ? -11.204 -8.867 -8.426 1.00 93.69 152 MET A N 1
ATOM 1219 C CA . MET A 1 152 ? -12.074 -9.795 -7.689 1.00 93.69 152 MET A CA 1
ATOM 1220 C C . MET A 1 152 ? -11.742 -9.798 -6.188 1.00 93.69 152 MET A C 1
ATOM 1222 O O . MET A 1 152 ? -12.641 -9.645 -5.366 1.00 93.69 152 MET A O 1
ATOM 1226 N N . LEU A 1 153 ? -10.455 -9.826 -5.831 1.00 93.88 153 LEU A N 1
ATOM 1227 C CA . LEU A 1 153 ? -9.957 -9.691 -4.458 1.00 93.88 153 LEU A CA 1
ATOM 1228 C C . LEU A 1 153 ? -10.439 -8.388 -3.799 1.00 93.88 153 LEU A C 1
ATOM 1230 O O . LEU A 1 153 ? -10.868 -8.406 -2.644 1.00 93.88 153 LEU A O 1
ATOM 1234 N N . ALA A 1 154 ? -10.441 -7.266 -4.525 1.00 90.75 154 ALA A N 1
ATOM 1235 C CA . ALA A 1 154 ? -11.001 -6.004 -4.042 1.00 90.75 154 ALA A CA 1
ATOM 1236 C C . ALA A 1 154 ? -12.532 -6.058 -3.870 1.00 90.75 154 ALA A C 1
ATOM 1238 O O . ALA A 1 154 ? -13.045 -5.562 -2.867 1.00 90.75 154 ALA A O 1
ATOM 1239 N N . ALA A 1 155 ? -13.264 -6.676 -4.803 1.00 91.19 155 ALA A N 1
ATOM 1240 C CA . ALA A 1 155 ? -14.719 -6.842 -4.717 1.00 91.19 155 ALA A CA 1
ATOM 1241 C C . ALA A 1 155 ? -15.127 -7.679 -3.490 1.00 91.19 155 ALA A C 1
ATOM 1243 O O . ALA A 1 155 ? -15.916 -7.232 -2.655 1.00 91.19 155 ALA A O 1
ATOM 1244 N N . ASP A 1 156 ? -14.511 -8.850 -3.330 1.00 95.62 156 ASP A N 1
ATOM 1245 C CA . ASP A 1 156 ? -14.789 -9.768 -2.227 1.00 95.62 156 ASP A CA 1
ATOM 1246 C C . ASP A 1 156 ? -14.349 -9.183 -0.875 1.00 95.62 156 ASP A C 1
ATOM 1248 O O . ASP A 1 156 ? -14.986 -9.435 0.147 1.00 95.62 156 ASP A O 1
ATOM 1252 N N . THR A 1 157 ? -13.313 -8.335 -0.858 1.00 95.25 157 THR A N 1
ATOM 1253 C CA . THR A 1 157 ? -12.912 -7.574 0.337 1.00 95.25 157 THR A CA 1
ATOM 1254 C C . THR A 1 157 ? -13.988 -6.575 0.766 1.00 95.25 157 THR A C 1
ATOM 1256 O O . THR A 1 157 ? -14.299 -6.496 1.954 1.00 95.25 157 THR A O 1
ATOM 1259 N N . MET A 1 158 ? -14.599 -5.842 -0.171 1.00 93.00 158 MET A N 1
ATOM 1260 C CA . MET A 1 158 ? -15.688 -4.905 0.145 1.00 93.00 158 MET A CA 1
ATOM 1261 C C . MET A 1 158 ? -16.904 -5.644 0.725 1.00 93.00 158 MET A C 1
ATOM 1263 O O . MET A 1 158 ? -17.452 -5.222 1.744 1.00 93.00 158 MET A O 1
ATOM 1267 N N . GLU A 1 159 ? -17.272 -6.790 0.148 1.00 93.56 159 GLU A N 1
ATOM 1268 C CA . GLU A 1 159 ? -18.379 -7.620 0.645 1.00 93.56 159 GLU A CA 1
ATOM 1269 C C . GLU A 1 159 ? -18.081 -8.299 1.983 1.00 93.56 159 GLU A C 1
ATOM 1271 O O . GLU A 1 159 ? -18.955 -8.332 2.851 1.00 93.56 159 GLU A O 1
ATOM 1276 N N . ALA A 1 160 ? -16.852 -8.772 2.206 1.00 95.31 160 ALA A N 1
ATOM 1277 C CA . ALA A 1 160 ? -16.427 -9.317 3.495 1.00 95.31 160 ALA A CA 1
ATOM 1278 C C . ALA A 1 160 ? -16.453 -8.260 4.616 1.00 95.31 160 ALA A C 1
ATOM 1280 O O . ALA A 1 160 ? -16.690 -8.597 5.776 1.00 95.31 160 ALA A O 1
ATOM 1281 N N . LEU A 1 161 ? -16.263 -6.981 4.271 1.00 93.44 161 LEU A N 1
ATOM 1282 C CA . LEU A 1 161 ? -16.439 -5.830 5.163 1.00 93.44 161 LEU A CA 1
ATOM 1283 C C . LEU A 1 161 ? -17.903 -5.351 5.278 1.00 93.44 161 LEU A C 1
ATOM 1285 O O . LEU A 1 161 ? -18.173 -4.369 5.969 1.00 93.44 161 LEU A O 1
ATOM 1289 N N . GLY A 1 162 ? -18.856 -6.045 4.646 1.00 92.75 162 GLY A N 1
ATOM 1290 C CA . GLY A 1 162 ? -20.293 -5.767 4.727 1.00 92.75 162 GLY A CA 1
ATOM 1291 C C . GLY A 1 162 ? -20.828 -4.760 3.704 1.00 92.75 162 GLY A C 1
ATOM 1292 O O . GLY A 1 162 ? -22.012 -4.426 3.757 1.00 92.75 162 GLY A O 1
ATOM 1293 N N . ILE A 1 163 ? -19.999 -4.287 2.768 1.00 89.19 163 ILE A N 1
ATOM 1294 C CA . ILE A 1 163 ? -20.396 -3.340 1.718 1.00 89.19 163 ILE A CA 1
ATOM 1295 C C . ILE A 1 163 ? -20.924 -4.138 0.520 1.00 89.19 163 ILE A C 1
ATOM 1297 O O . ILE A 1 163 ? -20.179 -4.812 -0.186 1.00 89.19 163 ILE A O 1
ATOM 1301 N N . GLN A 1 164 ? -22.236 -4.093 0.306 1.00 85.69 164 GLN A N 1
ATOM 1302 C CA . GLN A 1 164 ? -22.943 -4.980 -0.621 1.00 85.69 164 GLN A CA 1
ATOM 1303 C C . GLN A 1 164 ? -22.680 -4.632 -2.098 1.00 85.69 164 GLN A C 1
ATOM 1305 O O . GLN A 1 164 ? -22.432 -3.473 -2.446 1.00 85.69 164 GLN A O 1
ATOM 1310 N N . ARG A 1 165 ? -22.811 -5.615 -3.005 1.00 83.06 165 ARG A N 1
ATOM 1311 C CA . ARG A 1 165 ? -22.763 -5.363 -4.460 1.00 83.06 165 ARG A CA 1
ATOM 1312 C C . ARG A 1 165 ? -23.793 -4.296 -4.844 1.00 83.06 165 ARG A C 1
ATOM 1314 O O . ARG A 1 165 ? -24.948 -4.360 -4.435 1.00 83.06 165 ARG A O 1
ATOM 1321 N N . GLY A 1 166 ? -23.355 -3.305 -5.619 1.00 84.62 166 GLY A N 1
ATOM 1322 C CA . GLY A 1 166 ? -24.148 -2.119 -5.964 1.00 84.62 166 GLY A CA 1
ATOM 1323 C C . GLY A 1 166 ? -23.960 -0.919 -5.024 1.00 84.62 166 GLY A C 1
ATOM 1324 O O . GLY A 1 166 ? -24.259 0.198 -5.433 1.00 84.62 166 GLY A O 1
ATOM 1325 N N . GLN A 1 167 ? -23.400 -1.099 -3.819 1.00 80.88 167 GLN A N 1
ATOM 1326 C CA . GLN A 1 167 ? -22.960 0.016 -2.961 1.00 80.88 167 GLN A CA 1
ATOM 1327 C C . GLN A 1 167 ? -21.553 0.524 -3.326 1.00 80.88 167 GLN A C 1
ATOM 1329 O O . GLN A 1 167 ? -21.179 1.632 -2.947 1.00 80.88 167 GLN A O 1
ATOM 1334 N N . TYR A 1 168 ? -20.780 -0.263 -4.081 1.00 81.44 168 TYR A N 1
ATOM 1335 C CA . TYR A 1 168 ? -19.444 0.083 -4.567 1.00 81.44 168 TYR A CA 1
ATOM 1336 C C . TYR A 1 168 ? -19.316 -0.155 -6.083 1.00 81.44 168 TYR A C 1
ATOM 1338 O O . TYR A 1 168 ? -20.060 -0.943 -6.668 1.00 81.44 168 TYR A O 1
ATOM 1346 N N . VAL A 1 169 ? -18.356 0.525 -6.724 1.00 81.19 169 VAL A N 1
ATOM 1347 C CA . VAL A 1 169 ? -18.013 0.354 -8.148 1.00 81.19 169 VAL A CA 1
ATOM 1348 C C . VAL A 1 169 ? -16.496 0.388 -8.311 1.00 81.19 169 VAL A C 1
ATOM 1350 O O . VAL A 1 169 ? -15.869 1.418 -8.061 1.00 81.19 169 VAL A O 1
ATOM 1353 N N . ILE A 1 170 ? -15.909 -0.711 -8.787 1.00 74.94 170 ILE A N 1
ATOM 1354 C CA . ILE A 1 170 ? -14.491 -0.765 -9.166 1.00 74.94 170 ILE A CA 1
ATOM 1355 C C . ILE A 1 170 ? -14.339 -0.141 -10.557 1.00 74.94 170 ILE A C 1
ATOM 1357 O O . ILE A 1 170 ? -14.986 -0.564 -11.516 1.00 74.94 170 ILE A O 1
ATOM 1361 N N . ARG A 1 171 ? -13.498 0.892 -10.673 1.00 75.69 171 ARG A N 1
ATOM 1362 C CA . ARG A 1 171 ? -13.229 1.596 -11.936 1.00 75.69 171 ARG A CA 1
ATOM 1363 C C . ARG A 1 171 ? -11.880 1.160 -12.497 1.00 75.69 171 ARG A C 1
ATOM 1365 O O . ARG A 1 171 ? -10.844 1.545 -11.967 1.00 75.69 171 ARG A O 1
ATOM 1372 N N . VAL A 1 172 ? -11.906 0.398 -13.586 1.00 70.06 172 VAL A N 1
ATOM 1373 C CA . VAL A 1 172 ? -10.704 -0.031 -14.317 1.00 70.06 172 VAL A CA 1
ATOM 1374 C C . VAL A 1 172 ? -10.382 0.975 -15.425 1.00 70.06 172 VAL A C 1
ATOM 1376 O O . VAL A 1 172 ? -11.282 1.463 -16.108 1.00 70.06 172 VAL A O 1
ATOM 1379 N N . ASN A 1 173 ? -9.099 1.281 -15.611 1.00 63.56 173 ASN A N 1
ATOM 1380 C CA . ASN A 1 173 ? -8.589 2.114 -16.698 1.00 63.56 173 ASN A CA 1
ATOM 1381 C C . ASN A 1 173 ? -7.174 1.644 -17.086 1.00 63.56 173 ASN A C 1
ATOM 1383 O O . ASN A 1 173 ? -6.477 1.056 -16.264 1.00 63.56 173 ASN A O 1
ATOM 1387 N N . ASN A 1 174 ? -6.728 1.933 -18.308 1.00 68.38 174 ASN A N 1
ATOM 1388 C CA . ASN A 1 174 ? -5.346 1.717 -18.737 1.00 68.38 174 ASN A CA 1
ATOM 1389 C C . ASN A 1 174 ? -4.747 3.055 -19.176 1.00 68.38 174 ASN A C 1
ATOM 1391 O O . ASN A 1 174 ? -5.279 3.715 -20.068 1.00 68.38 174 ASN A O 1
ATOM 1395 N N . ARG A 1 175 ? -3.601 3.421 -18.592 1.00 60.75 175 ARG A N 1
ATOM 1396 C CA . ARG A 1 175 ? -2.873 4.641 -18.945 1.00 60.75 175 ARG A CA 1
ATOM 1397 C C . ARG A 1 175 ? -2.598 4.743 -20.450 1.00 60.75 175 ARG A C 1
ATOM 1399 O O . ARG A 1 175 ? -2.870 5.789 -21.011 1.00 60.75 175 ARG A O 1
ATOM 1406 N N . LYS A 1 176 ? -2.237 3.641 -21.119 1.00 61.22 176 LYS A N 1
ATOM 1407 C CA . LYS A 1 176 ? -1.965 3.592 -22.572 1.00 61.22 176 LYS A CA 1
ATOM 1408 C C . LYS A 1 176 ? -3.169 4.029 -23.429 1.00 61.22 176 LYS A C 1
ATOM 1410 O O . LYS A 1 176 ? -2.984 4.485 -24.551 1.00 61.22 176 LYS A O 1
ATOM 1415 N N . VAL A 1 177 ? -4.395 3.913 -22.904 1.00 55.34 177 VAL A N 1
ATOM 1416 C CA . VAL A 1 177 ? -5.619 4.422 -23.553 1.00 55.34 177 VAL A CA 1
ATOM 1417 C C . VAL A 1 177 ? -5.782 5.927 -23.320 1.00 55.34 177 VAL A C 1
ATOM 1419 O O . VAL A 1 177 ? -6.215 6.625 -24.226 1.00 55.34 177 VAL A O 1
ATOM 1422 N N . LEU A 1 178 ? -5.406 6.446 -22.145 1.00 48.25 178 LEU A N 1
ATOM 1423 C CA . LEU A 1 178 ? -5.348 7.894 -21.907 1.00 48.25 178 LEU A CA 1
ATOM 1424 C C . LEU A 1 178 ? -4.235 8.553 -22.727 1.00 48.25 178 LEU A C 1
ATOM 1426 O O . LEU A 1 178 ? -4.499 9.555 -23.378 1.00 48.25 178 LEU A O 1
ATOM 1430 N N . ASP A 1 179 ? -3.028 7.981 -22.723 1.00 48.94 179 ASP A N 1
ATOM 1431 C CA . ASP A 1 179 ? -1.877 8.479 -23.479 1.00 48.94 179 ASP A CA 1
ATOM 1432 C C . ASP A 1 179 ? -2.260 8.570 -24.978 1.00 48.94 179 ASP A C 1
ATOM 1434 O O . ASP A 1 179 ? -2.223 9.652 -25.557 1.00 48.94 179 ASP A O 1
ATOM 1438 N N . GLY A 1 180 ? -2.819 7.498 -25.562 1.00 51.78 180 GLY A N 1
ATOM 1439 C CA . GLY A 1 180 ? -3.314 7.493 -26.949 1.00 51.78 180 GLY A CA 1
ATOM 1440 C C . GLY A 1 180 ? -4.536 8.385 -27.244 1.00 51.78 180 GLY A C 1
ATOM 1441 O O . GLY A 1 180 ? -4.791 8.688 -28.407 1.00 51.78 180 GLY A O 1
ATOM 1442 N N . VAL A 1 181 ? -5.288 8.831 -26.230 1.00 47.75 181 VAL A N 1
ATOM 1443 C CA . VAL A 1 181 ? -6.346 9.856 -26.373 1.00 47.75 181 VAL A CA 1
ATOM 1444 C C . VAL A 1 181 ? -5.765 11.273 -26.300 1.00 47.75 181 VAL A C 1
ATOM 1446 O O . VAL A 1 181 ? -6.261 12.167 -26.979 1.00 47.75 181 VAL A O 1
ATOM 1449 N N . MET A 1 182 ? -4.710 11.481 -25.510 1.00 44.31 182 MET A N 1
ATOM 1450 C CA . MET A 1 182 ? -4.015 12.767 -25.364 1.00 44.31 182 MET A CA 1
ATOM 1451 C C . MET A 1 182 ? -3.067 13.061 -26.537 1.00 44.31 182 MET A C 1
ATOM 1453 O O . MET A 1 182 ? -2.875 14.220 -26.894 1.00 44.31 182 MET A O 1
ATOM 1457 N N . GLU A 1 183 ? -2.495 12.021 -27.147 1.00 48.56 183 GLU A N 1
ATOM 1458 C CA . GLU A 1 183 ? -1.629 12.105 -28.331 1.00 48.56 183 GLU A CA 1
ATOM 1459 C C . GLU A 1 183 ? -2.423 12.216 -29.650 1.00 48.56 183 GLU A C 1
ATOM 1461 O O . GLU A 1 183 ? -1.851 12.542 -30.691 1.00 48.56 183 GLU A O 1
ATOM 1466 N N . ALA A 1 184 ? -3.743 11.989 -29.626 1.00 40.69 184 ALA A N 1
ATOM 1467 C CA . ALA A 1 184 ? -4.613 12.091 -30.797 1.00 40.69 184 ALA A CA 1
ATOM 1468 C C . ALA A 1 184 ? -5.039 13.552 -31.079 1.00 40.69 184 ALA A C 1
ATOM 1470 O O . ALA A 1 184 ? -5.795 14.140 -30.297 1.00 40.69 184 ALA A O 1
ATOM 1471 N N . PRO A 1 185 ? -4.637 14.163 -32.212 1.00 42.34 185 PRO A N 1
ATOM 1472 C CA . PRO A 1 185 ? -4.989 15.547 -32.510 1.00 42.34 185 PRO A CA 1
ATOM 1473 C C . PRO A 1 185 ? -6.470 15.689 -32.903 1.00 42.34 185 PRO A C 1
ATOM 1475 O O . PRO A 1 185 ? -6.879 15.290 -33.990 1.00 42.34 185 PRO A O 1
ATOM 1478 N N . GLY A 1 186 ? -7.268 16.332 -32.043 1.00 47.53 186 GLY A N 1
ATOM 1479 C CA . GLY A 1 186 ? -8.574 16.900 -32.416 1.00 47.53 186 GLY A CA 1
ATOM 1480 C C . GLY A 1 186 ? -9.835 16.172 -31.931 1.00 47.53 186 GLY A C 1
ATOM 1481 O O . GLY A 1 186 ? -10.930 16.651 -32.204 1.00 47.53 186 GLY A O 1
ATOM 1482 N N . GLY A 1 187 ? -9.725 15.067 -31.185 1.00 45.47 187 GLY A N 1
ATOM 1483 C CA . GLY A 1 187 ? -10.862 14.477 -30.453 1.00 45.47 187 GLY A CA 1
ATOM 1484 C C . GLY A 1 187 ? -11.899 13.687 -31.272 1.00 45.47 187 GLY A C 1
ATOM 1485 O O . GLY A 1 187 ? -12.867 13.190 -30.698 1.00 45.47 187 GLY A O 1
ATOM 1486 N N . GLU A 1 188 ? -11.702 13.514 -32.581 1.00 52.00 188 GLU A N 1
ATOM 1487 C CA . GLU A 1 188 ? -12.462 12.558 -33.403 1.00 52.00 188 GLU A CA 1
ATOM 1488 C C . GLU A 1 188 ? -11.738 11.199 -33.445 1.00 52.00 188 GLU A C 1
ATOM 1490 O O . GLU A 1 188 ? -10.510 11.143 -33.445 1.00 52.00 188 GLU A O 1
ATOM 1495 N N . SER A 1 189 ? -12.477 10.083 -33.469 1.00 54.94 189 SER A N 1
ATOM 1496 C CA . SER A 1 189 ? -11.889 8.733 -33.419 1.00 54.94 189 SER A CA 1
ATOM 1497 C C . SER A 1 189 ? -12.620 7.733 -34.318 1.00 54.94 189 SER A C 1
ATOM 1499 O O . SER A 1 189 ? -13.825 7.840 -34.527 1.00 54.94 189 SER A O 1
ATOM 1501 N N . GLY A 1 190 ? -11.882 6.746 -34.843 1.00 56.38 190 GLY A N 1
ATOM 1502 C CA . GLY A 1 190 ? -12.453 5.607 -35.576 1.00 56.38 190 GLY A CA 1
ATOM 1503 C C . GLY A 1 190 ? -12.991 5.910 -36.981 1.00 56.38 190 GLY A C 1
ATOM 1504 O O . GLY A 1 190 ? -13.967 5.285 -37.389 1.00 56.38 190 GLY A O 1
ATOM 1505 N N . TYR A 1 191 ? -12.389 6.849 -37.720 1.00 54.22 191 TYR A N 1
ATOM 1506 C CA . TYR A 1 191 ? -12.789 7.120 -39.106 1.00 54.22 191 TYR A CA 1
ATOM 1507 C C . TYR A 1 191 ? -12.415 5.969 -40.058 1.00 54.22 191 TYR A C 1
ATOM 1509 O O . TYR A 1 191 ? -11.415 5.278 -39.868 1.00 54.22 191 TYR A O 1
ATOM 1517 N N . ALA A 1 192 ? -13.215 5.799 -41.111 1.00 59.44 192 ALA A N 1
ATOM 1518 C CA . ALA A 1 192 ? -12.980 4.864 -42.204 1.00 59.44 192 ALA A CA 1
ATOM 1519 C C . ALA A 1 192 ? -13.307 5.553 -43.535 1.00 59.44 192 ALA A C 1
ATOM 1521 O O . ALA A 1 192 ? -14.313 6.256 -43.634 1.00 59.44 192 ALA A O 1
ATOM 1522 N N . THR A 1 193 ? -12.479 5.341 -44.557 1.00 60.44 193 THR A N 1
ATOM 1523 C CA . THR A 1 193 ? -12.611 6.004 -45.865 1.00 60.44 193 THR A CA 1
ATOM 1524 C C . THR A 1 193 ? -12.984 4.985 -46.938 1.00 60.44 193 THR A C 1
ATOM 1526 O O . THR A 1 193 ? -12.373 3.922 -47.018 1.00 60.44 193 THR A O 1
ATOM 1529 N N . ALA A 1 194 ? -13.967 5.314 -47.778 1.00 63.19 194 ALA A N 1
ATOM 1530 C CA . ALA A 1 194 ? -14.414 4.481 -48.892 1.00 63.19 194 ALA A CA 1
ATOM 1531 C C . ALA A 1 194 ? -14.791 5.348 -50.104 1.00 63.19 194 ALA A C 1
ATOM 1533 O O . ALA A 1 194 ? -15.303 6.456 -49.948 1.00 63.19 194 ALA A O 1
ATOM 1534 N N . THR A 1 195 ? -14.561 4.842 -51.317 1.00 69.50 195 THR A N 1
ATOM 1535 C CA . THR A 1 195 ? -14.900 5.548 -52.563 1.00 69.50 195 THR A CA 1
ATOM 1536 C C . THR A 1 195 ? -16.377 5.365 -52.908 1.00 69.50 195 THR A C 1
ATOM 1538 O O . THR A 1 195 ? -16.830 4.244 -53.146 1.00 69.50 195 THR A O 1
ATOM 1541 N N . LEU A 1 196 ? -17.124 6.470 -52.990 1.00 60.31 196 LEU A N 1
ATOM 1542 C CA . LEU A 1 196 ? -18.521 6.459 -53.425 1.00 60.31 196 LEU A CA 1
ATOM 1543 C C . LEU A 1 196 ? -18.618 6.030 -54.900 1.00 60.31 196 LEU A C 1
ATOM 1545 O O . LEU A 1 196 ? -18.137 6.722 -55.792 1.00 60.31 196 LEU A O 1
ATOM 1549 N N . SER A 1 197 ? -19.262 4.892 -55.144 1.00 64.38 197 SER A N 1
ATOM 1550 C CA . SER A 1 197 ? -19.409 4.249 -56.451 1.00 64.38 197 SER A CA 1
ATOM 1551 C C . SER A 1 197 ? -20.885 3.935 -56.704 1.00 64.38 197 SER A C 1
ATOM 1553 O O . SER A 1 197 ? -21.532 3.265 -55.897 1.00 64.38 197 SER A O 1
ATOM 1555 N N . ASN A 1 198 ? -21.443 4.435 -57.812 1.00 68.06 198 ASN A N 1
ATOM 1556 C CA . ASN A 1 198 ? -22.854 4.251 -58.195 1.00 68.06 198 ASN A CA 1
ATOM 1557 C C . ASN A 1 198 ? -23.864 4.577 -57.068 1.00 68.06 198 ASN A C 1
ATOM 1559 O O . ASN A 1 198 ? -24.860 3.881 -56.894 1.00 68.06 198 ASN A O 1
ATOM 1563 N N . GLY A 1 199 ? -23.591 5.622 -56.275 1.00 58.47 199 GLY A N 1
ATOM 1564 C CA . GLY A 1 199 ? -24.438 6.038 -55.147 1.00 58.47 199 GLY A CA 1
ATOM 1565 C C . GLY A 1 199 ? -24.274 5.217 -53.860 1.00 58.47 199 GLY A C 1
ATOM 1566 O O . GLY A 1 199 ? -25.035 5.417 -52.919 1.00 58.47 199 GLY A O 1
ATOM 1567 N N . SER A 1 200 ? -23.285 4.320 -53.788 1.00 51.84 200 SER A N 1
ATOM 1568 C CA . SER A 1 200 ? -23.010 3.462 -52.626 1.00 51.84 200 SER A CA 1
ATOM 1569 C C . SER A 1 200 ? -21.532 3.501 -52.221 1.00 51.84 200 SER A C 1
ATOM 1571 O O . SER A 1 200 ? -20.666 3.724 -53.062 1.00 51.84 200 SER A O 1
ATOM 1573 N N . ALA A 1 201 ? -21.218 3.295 -50.942 1.00 58.19 201 ALA A N 1
ATOM 1574 C CA . ALA A 1 201 ? -19.841 3.211 -50.449 1.00 58.19 201 ALA A CA 1
ATOM 1575 C C . ALA A 1 201 ? -19.710 2.015 -49.496 1.00 58.19 201 ALA A C 1
ATOM 1577 O O . ALA A 1 201 ? -20.537 1.847 -48.600 1.00 58.19 201 ALA A O 1
ATOM 1578 N N . LEU A 1 202 ? -18.684 1.184 -49.696 1.00 57.38 202 LEU A N 1
ATOM 1579 C CA . LEU A 1 202 ? -18.429 -0.009 -48.887 1.00 57.38 202 LEU A CA 1
ATOM 1580 C C . LEU A 1 202 ? -17.202 0.210 -47.997 1.00 57.38 202 LEU A C 1
ATOM 1582 O O . LEU A 1 202 ? -16.084 0.334 -48.492 1.00 57.38 202 LEU A O 1
ATOM 1586 N N . PHE A 1 203 ? -17.412 0.225 -46.683 1.00 63.03 203 PHE A N 1
ATOM 1587 C CA . PHE A 1 203 ? -16.355 0.398 -45.688 1.00 63.03 203 PHE A CA 1
ATOM 1588 C C . PHE A 1 203 ? -15.816 -0.974 -45.263 1.00 63.03 203 PHE A C 1
ATOM 1590 O O . PHE A 1 203 ? -16.504 -1.738 -44.590 1.00 63.03 203 PHE A O 1
ATOM 1597 N N . THR A 1 204 ? -14.594 -1.304 -45.685 1.00 57.16 204 THR A N 1
ATOM 1598 C CA . THR A 1 204 ? -13.986 -2.639 -45.505 1.00 57.16 204 THR A CA 1
ATOM 1599 C C . THR A 1 204 ? -13.103 -2.773 -44.262 1.00 57.16 204 THR A C 1
ATOM 1601 O O . THR A 1 204 ? -12.743 -3.887 -43.892 1.00 57.16 204 THR A O 1
ATOM 1604 N N . GLY A 1 205 ? -12.786 -1.665 -43.589 1.00 55.81 205 GLY A N 1
ATOM 1605 C CA . GLY A 1 205 ? -12.135 -1.642 -42.281 1.00 55.81 205 GLY A CA 1
ATOM 1606 C C . GLY A 1 205 ? -12.812 -0.613 -41.383 1.00 55.81 205 GLY A C 1
ATOM 1607 O O . GLY A 1 205 ? -12.983 0.533 -41.789 1.00 55.81 205 GLY A O 1
ATOM 1608 N N . TYR A 1 206 ? -13.222 -1.024 -40.185 1.00 59.56 206 TYR A N 1
ATOM 1609 C CA . TYR A 1 206 ? -13.884 -0.170 -39.198 1.00 59.56 206 TYR A CA 1
ATOM 1610 C C . TYR A 1 206 ? -13.558 -0.643 -37.777 1.00 59.56 206 TYR A C 1
ATOM 1612 O O . TYR A 1 206 ? -13.390 -1.839 -37.532 1.00 59.56 206 TYR A O 1
ATOM 1620 N N . THR A 1 207 ? -13.503 0.284 -36.819 1.00 60.25 207 THR A N 1
ATOM 1621 C CA . THR A 1 207 ? -13.428 -0.069 -35.395 1.00 60.25 207 THR A CA 1
ATOM 1622 C C . THR A 1 207 ? -14.779 -0.624 -34.951 1.00 60.25 207 THR A C 1
ATOM 1624 O O . THR A 1 207 ? -15.806 0.035 -35.112 1.00 60.25 207 THR A O 1
ATOM 1627 N N . ALA A 1 208 ? -14.801 -1.835 -34.393 1.00 58.03 208 ALA A N 1
ATOM 1628 C CA . ALA A 1 208 ? -16.043 -2.451 -33.937 1.00 58.03 208 ALA A CA 1
ATOM 1629 C C . ALA A 1 208 ? -16.644 -1.676 -32.746 1.00 58.03 208 ALA A C 1
ATOM 1631 O O . ALA A 1 208 ? -15.952 -1.355 -31.779 1.00 58.03 208 ALA A O 1
ATOM 1632 N N . LEU A 1 209 ? -17.937 -1.356 -32.830 1.00 63.09 209 LEU A N 1
ATOM 1633 C CA . LEU A 1 209 ? -18.620 -0.484 -31.872 1.00 63.09 209 LEU A CA 1
ATOM 1634 C C . LEU A 1 209 ? -19.136 -1.275 -30.657 1.00 63.09 209 LEU A C 1
ATOM 1636 O O . LEU A 1 209 ? -19.662 -2.376 -30.797 1.00 63.09 209 LEU A O 1
ATOM 1640 N N . THR A 1 210 ? -18.997 -0.712 -29.456 1.00 55.66 210 THR A N 1
ATOM 1641 C CA . THR A 1 210 ? -19.307 -1.378 -28.180 1.00 55.66 210 THR A CA 1
ATOM 1642 C C . THR A 1 210 ? -20.805 -1.397 -27.871 1.00 55.66 210 THR A C 1
ATOM 1644 O O . THR A 1 210 ? -21.538 -0.466 -28.202 1.00 55.66 210 THR A O 1
ATOM 1647 N N . ALA A 1 211 ? -21.226 -2.432 -27.141 1.00 52.41 211 ALA A N 1
ATOM 1648 C CA . ALA A 1 211 ? -22.560 -2.578 -26.566 1.00 52.41 211 ALA A CA 1
ATOM 1649 C C . ALA A 1 211 ? -23.093 -1.307 -25.877 1.00 52.41 211 ALA A C 1
ATOM 1651 O O . ALA A 1 211 ? -22.401 -0.718 -25.043 1.00 52.41 211 ALA A O 1
ATOM 1652 N N . GLY A 1 212 ? -24.351 -0.946 -26.143 1.00 55.03 212 GLY A N 1
ATOM 1653 C CA . GLY A 1 212 ? -25.154 -0.092 -25.255 1.00 55.03 212 GLY A CA 1
ATOM 1654 C C . GLY A 1 212 ? -24.663 1.350 -25.078 1.00 55.03 212 GLY A C 1
ATOM 1655 O O . GLY A 1 212 ? -25.041 2.007 -24.109 1.00 55.03 212 GLY A O 1
ATOM 1656 N N . ARG A 1 213 ? -23.826 1.858 -25.990 1.00 57.56 213 ARG A N 1
ATOM 1657 C CA . ARG A 1 213 ? -23.401 3.266 -26.032 1.00 57.56 213 ARG A CA 1
ATOM 1658 C C . ARG A 1 213 ? -24.048 3.983 -27.212 1.00 57.56 213 ARG A C 1
ATOM 1660 O O . ARG A 1 213 ? -24.135 3.419 -28.299 1.00 57.56 213 ARG A O 1
ATOM 1667 N N . THR A 1 214 ? -24.427 5.246 -27.023 1.00 61.59 214 THR A N 1
ATOM 1668 C CA . THR A 1 214 ? -24.756 6.134 -28.146 1.00 61.59 214 THR A CA 1
ATOM 1669 C C . THR A 1 214 ? -23.463 6.621 -28.792 1.00 61.59 214 THR A C 1
ATOM 1671 O O . THR A 1 214 ? -22.713 7.383 -28.183 1.00 61.59 214 THR A O 1
ATOM 1674 N N . TYR A 1 215 ? -23.215 6.188 -30.023 1.00 65.88 215 TYR A N 1
ATOM 1675 C CA . TYR A 1 215 ? -22.207 6.764 -30.911 1.00 65.88 215 TYR A CA 1
ATOM 1676 C C . TYR A 1 215 ? -22.871 7.816 -31.795 1.00 65.88 215 TYR A C 1
ATOM 1678 O O . TYR A 1 215 ? -24.069 7.733 -32.047 1.00 65.88 215 TYR A O 1
ATOM 1686 N N . TYR A 1 216 ? -22.099 8.774 -32.299 1.00 65.69 216 TYR A N 1
ATOM 1687 C CA . TYR A 1 216 ? -22.577 9.755 -33.269 1.00 65.69 216 TYR A CA 1
ATOM 1688 C C . TYR A 1 216 ? -21.784 9.590 -34.561 1.00 65.69 216 TYR A C 1
ATOM 1690 O O . TYR A 1 216 ? -20.561 9.717 -34.554 1.00 65.69 216 TYR A O 1
ATOM 1698 N N . VAL A 1 217 ? -22.474 9.282 -35.657 1.00 65.25 217 VAL A N 1
ATOM 1699 C CA . VAL A 1 217 ? -21.865 9.098 -36.979 1.00 65.25 217 VAL A CA 1
ATOM 1700 C C . VAL A 1 217 ? -22.222 10.286 -37.859 1.00 65.25 217 VAL A C 1
ATOM 1702 O O . VAL A 1 217 ? -23.386 10.665 -37.968 1.00 65.25 217 VAL A O 1
ATOM 1705 N N . ARG A 1 218 ? -21.213 10.856 -38.514 1.00 63.56 218 ARG A N 1
ATOM 1706 C CA . ARG A 1 218 ? -21.368 11.857 -39.572 1.00 63.56 218 ARG A CA 1
ATOM 1707 C C . ARG A 1 218 ? -20.552 11.438 -40.784 1.00 63.56 218 ARG A C 1
ATOM 1709 O O . ARG A 1 218 ? -19.487 10.842 -40.630 1.00 63.56 218 ARG A O 1
ATOM 1716 N N . VAL A 1 219 ? -21.029 11.771 -41.974 1.00 69.06 219 VAL A N 1
ATOM 1717 C CA . VAL A 1 219 ? -20.282 11.567 -43.217 1.00 69.06 219 VAL A CA 1
ATOM 1718 C C . VAL A 1 219 ? -19.524 12.849 -43.531 1.00 69.06 219 VAL A C 1
ATOM 1720 O O . VAL A 1 219 ? -20.124 13.921 -43.594 1.00 69.06 219 VAL A O 1
ATOM 1723 N N . ARG A 1 220 ? -18.212 12.737 -43.752 1.00 69.56 220 ARG A N 1
ATOM 1724 C CA . ARG A 1 220 ? -17.437 13.738 -44.491 1.00 69.56 220 ARG A CA 1
ATOM 1725 C C . ARG A 1 220 ? -17.265 13.223 -45.916 1.00 69.56 220 ARG A C 1
ATOM 1727 O O . ARG A 1 220 ? -16.868 12.076 -46.102 1.00 69.56 220 ARG A O 1
ATOM 1734 N N . ALA A 1 221 ? -17.582 14.056 -46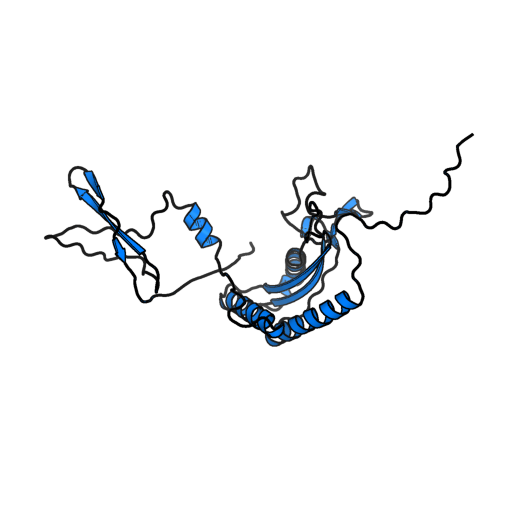.896 1.00 69.50 221 ALA A N 1
ATOM 1735 C CA . ALA A 1 221 ? -17.376 13.776 -48.308 1.00 69.50 221 ALA A CA 1
ATOM 1736 C C . ALA A 1 221 ? -16.529 14.895 -48.915 1.00 69.50 221 ALA A C 1
ATOM 1738 O O . ALA A 1 221 ? -16.779 16.068 -48.645 1.00 69.50 221 ALA A O 1
ATOM 1739 N N . THR A 1 222 ? -15.557 14.527 -49.743 1.00 69.62 222 THR A N 1
ATOM 1740 C CA . THR A 1 222 ? -14.703 15.469 -50.473 1.00 69.62 222 THR A CA 1
ATOM 1741 C C . THR A 1 222 ? -14.959 15.285 -51.963 1.00 69.62 222 THR A C 1
ATOM 1743 O O . THR A 1 222 ? -14.973 14.147 -52.441 1.00 69.62 222 THR A O 1
ATOM 1746 N N . ASP A 1 223 ? -15.207 16.370 -52.695 1.00 68.62 223 ASP A N 1
ATOM 1747 C CA . ASP A 1 223 ? -15.407 16.303 -54.146 1.00 68.62 223 ASP A CA 1
ATOM 1748 C C . ASP A 1 223 ? -14.077 16.218 -54.925 1.00 68.62 223 ASP A C 1
ATOM 1750 O O . ASP A 1 223 ? -12.983 16.309 -54.364 1.00 68.62 223 ASP A O 1
ATOM 1754 N N . LEU A 1 224 ? -14.162 16.041 -56.249 1.00 66.69 224 LEU A N 1
ATOM 1755 C CA . LEU A 1 224 ? -12.986 15.941 -57.126 1.00 66.69 224 LEU A CA 1
ATOM 1756 C C . LEU A 1 224 ? -12.199 17.260 -57.277 1.00 66.69 224 LEU A C 1
ATOM 1758 O O . LEU A 1 224 ? -11.125 17.249 -57.875 1.00 66.69 224 LEU A O 1
ATOM 1762 N N . ALA A 1 225 ? -12.711 18.379 -56.757 1.00 63.84 225 ALA A N 1
ATOM 1763 C CA . ALA A 1 225 ? -12.019 19.665 -56.687 1.00 63.84 225 ALA A CA 1
ATOM 1764 C C . ALA A 1 225 ? -11.414 19.939 -55.292 1.00 63.84 225 ALA A C 1
ATOM 1766 O O . ALA A 1 225 ? -10.733 20.948 -55.114 1.00 63.84 225 ALA A O 1
ATOM 1767 N N . GLY A 1 226 ? -11.617 19.039 -54.320 1.00 63.84 226 GLY A N 1
ATOM 1768 C CA . GLY A 1 226 ? -11.099 19.148 -52.955 1.00 63.84 226 GLY A CA 1
ATOM 1769 C C . GLY A 1 226 ? -12.027 19.857 -51.963 1.00 63.84 226 GLY A C 1
ATOM 1770 O O . GLY A 1 226 ? -11.605 20.113 -50.837 1.00 63.84 226 GLY A O 1
ATOM 1771 N N . ASN A 1 227 ? -13.272 20.175 -52.334 1.00 59.47 227 ASN A N 1
ATOM 1772 C CA . ASN A 1 227 ? -14.226 20.803 -51.416 1.00 59.47 227 ASN A CA 1
ATOM 1773 C C . ASN A 1 227 ? -14.782 19.761 -50.435 1.00 59.47 227 ASN A C 1
ATOM 1775 O O . ASN A 1 227 ? -15.267 18.713 -50.863 1.00 59.47 227 ASN A O 1
ATOM 1779 N N . GLU A 1 228 ? -14.762 20.052 -49.131 1.00 71.00 228 GLU A N 1
ATOM 1780 C CA . GLU A 1 228 ? -15.327 19.170 -48.102 1.00 71.00 228 GLU A CA 1
ATOM 1781 C C . GLU A 1 228 ? -16.756 19.567 -47.705 1.00 71.00 228 GLU A C 1
ATOM 1783 O O . GLU A 1 228 ? -17.024 20.712 -47.340 1.00 71.00 228 GLU A O 1
ATOM 1788 N N . GLY A 1 229 ? -17.661 18.589 -47.694 1.00 60.44 229 GLY A N 1
ATOM 1789 C CA . GLY A 1 229 ? -18.968 18.658 -47.043 1.00 60.44 229 GLY A CA 1
ATOM 1790 C C . GLY A 1 229 ? -19.026 17.714 -45.842 1.00 60.44 229 GLY A C 1
ATOM 1791 O O . GLY A 1 229 ? -18.529 16.588 -45.903 1.00 60.44 229 GLY A O 1
ATOM 1792 N N . VAL A 1 230 ? -19.648 18.152 -44.745 1.00 71.69 230 VAL A N 1
ATOM 1793 C CA . VAL A 1 230 ? -19.815 17.366 -43.511 1.00 71.69 230 VAL A CA 1
ATOM 1794 C C . VAL A 1 230 ? -21.296 17.326 -43.142 1.00 71.69 230 VAL A C 1
ATOM 1796 O O . VAL A 1 230 ? -21.936 18.373 -43.071 1.00 71.69 230 VAL A O 1
ATOM 1799 N N . SER A 1 231 ? -21.847 16.134 -42.907 1.00 67.88 231 SER A N 1
ATOM 1800 C CA . SER A 1 231 ? -23.227 15.984 -42.433 1.00 67.88 231 SER A CA 1
ATOM 1801 C C . SER A 1 231 ? -23.375 16.378 -40.961 1.00 67.88 231 SER A C 1
ATOM 1803 O O . SER A 1 231 ? -22.414 16.355 -40.187 1.00 67.88 231 SER A O 1
ATOM 1805 N N . GLU A 1 232 ? -24.613 16.623 -40.532 1.00 66.00 232 GLU A N 1
ATOM 1806 C CA . GLU A 1 232 ? -24.949 16.551 -39.109 1.00 66.00 232 GLU A CA 1
ATOM 1807 C C . GLU A 1 232 ? -24.634 15.152 -38.542 1.00 66.00 232 GLU A C 1
ATOM 1809 O O . GLU A 1 232 ? -24.519 14.166 -39.282 1.00 66.00 232 GLU A O 1
ATOM 1814 N N . ALA A 1 233 ? -24.445 15.074 -37.223 1.00 69.94 233 ALA A N 1
ATOM 1815 C CA . ALA A 1 233 ? -24.021 13.857 -36.541 1.00 69.94 233 ALA A CA 1
ATOM 1816 C C . ALA A 1 233 ? -25.227 13.084 -35.986 1.00 69.94 233 ALA A C 1
ATOM 1818 O O . ALA A 1 233 ? -25.892 13.527 -35.050 1.00 69.94 233 ALA A O 1
ATOM 1819 N N . VAL A 1 234 ? -25.495 11.913 -36.561 1.00 66.56 234 VAL A N 1
ATOM 1820 C CA . VAL A 1 234 ? -26.669 11.086 -36.264 1.00 66.56 234 VAL A CA 1
ATOM 1821 C C . VAL A 1 234 ? -26.347 10.087 -35.142 1.00 66.56 234 VAL A C 1
ATOM 1823 O O . VAL A 1 234 ? -25.351 9.364 -35.252 1.00 66.56 234 VAL A O 1
ATOM 1826 N N . PRO A 1 235 ? -27.158 10.005 -34.069 1.00 69.06 235 PRO A N 1
ATOM 1827 C CA . PRO A 1 235 ? -26.956 9.032 -33.000 1.00 69.06 235 PRO A CA 1
ATOM 1828 C C . PRO A 1 235 ? -27.298 7.601 -33.447 1.00 69.06 235 PRO A C 1
ATOM 1830 O O . PRO A 1 235 ? -28.351 7.360 -34.034 1.00 69.06 235 PRO A O 1
ATOM 1833 N N . ILE A 1 236 ? -26.445 6.637 -33.095 1.00 64.62 236 ILE A N 1
ATOM 1834 C CA . ILE A 1 236 ? -26.673 5.194 -33.266 1.00 64.62 236 ILE A CA 1
ATOM 1835 C C . ILE A 1 236 ? -26.330 4.433 -31.978 1.00 64.62 236 ILE A C 1
ATOM 1837 O O . ILE A 1 236 ? -25.451 4.845 -31.221 1.00 64.62 236 ILE A O 1
ATOM 1841 N N . GLN A 1 237 ? -26.993 3.298 -31.737 1.00 65.50 237 GLN A N 1
ATOM 1842 C CA . GLN A 1 237 ? -26.714 2.407 -30.602 1.00 65.50 237 GLN A CA 1
ATOM 1843 C C . GLN A 1 237 ? -26.467 0.967 -31.093 1.00 65.50 237 GLN A C 1
ATOM 1845 O O . GLN A 1 237 ? -27.418 0.278 -31.463 1.00 65.50 237 GLN A O 1
ATOM 1850 N N . PRO A 1 238 ? -25.209 0.489 -31.117 1.00 53.72 238 PRO A N 1
ATOM 1851 C CA . PRO A 1 238 ? -24.878 -0.900 -31.412 1.00 53.72 238 PRO A CA 1
ATOM 1852 C C . PRO A 1 238 ? -25.122 -1.777 -30.179 1.00 53.72 238 PRO A C 1
ATOM 1854 O O . PRO A 1 238 ? -24.809 -1.389 -29.051 1.00 53.72 238 PRO A O 1
ATOM 1857 N N . LEU A 1 239 ? -25.675 -2.978 -30.375 1.00 46.59 239 LEU A N 1
ATOM 1858 C CA . LEU A 1 239 ? -26.114 -3.794 -29.239 1.00 46.59 239 LEU A CA 1
ATOM 1859 C C . LEU A 1 239 ? -24.983 -4.548 -28.512 1.00 46.59 239 LEU A C 1
ATOM 1861 O O . LEU A 1 239 ? -25.057 -4.608 -27.290 1.00 46.59 239 LEU A O 1
ATOM 1865 N N . TYR A 1 240 ? -23.934 -5.064 -29.183 1.00 34.75 240 TYR A N 1
ATOM 1866 C CA . TYR A 1 240 ? -22.840 -5.824 -28.528 1.00 34.75 240 TYR A CA 1
ATOM 1867 C C . TYR A 1 240 ? -21.468 -5.778 -29.244 1.00 34.75 240 TYR A C 1
ATOM 1869 O O . TYR A 1 240 ? -21.454 -5.835 -30.467 1.00 34.75 240 TYR A O 1
ATOM 1877 N N . VAL A 1 241 ? -20.351 -5.742 -28.471 1.00 30.14 241 VAL A N 1
ATOM 1878 C CA . VAL A 1 241 ? -18.946 -6.196 -28.763 1.00 30.14 241 VAL A CA 1
ATOM 1879 C C . VAL A 1 241 ? -17.987 -5.864 -27.567 1.00 30.14 241 VAL A C 1
ATOM 1881 O O . VAL A 1 241 ? -18.373 -5.084 -26.697 1.00 30.14 241 VAL A O 1
ATOM 1884 N N . PHE A 1 242 ? -16.786 -6.483 -27.482 1.00 24.30 242 PHE A N 1
ATOM 1885 C CA . PHE A 1 242 ? -15.896 -6.655 -26.291 1.00 24.30 242 PHE A CA 1
ATOM 1886 C C . PHE A 1 242 ? -14.413 -6.167 -26.441 1.00 24.30 242 PHE A C 1
ATOM 1888 O O . PHE A 1 242 ? -14.007 -5.828 -27.546 1.00 24.30 242 PHE A O 1
ATOM 1895 N N . SER A 1 243 ? -13.595 -6.310 -25.358 1.00 23.59 243 SER A N 1
ATOM 1896 C CA . SER A 1 243 ? -12.090 -6.329 -25.287 1.00 23.59 243 SER A CA 1
ATOM 1897 C C . SER A 1 243 ? -11.350 -4.965 -25.384 1.00 23.59 243 SER A C 1
ATOM 1899 O O . SER A 1 243 ? -11.920 -4.032 -25.934 1.00 23.59 243 SER A O 1
ATOM 1901 N N . PHE A 1 244 ? -10.099 -4.712 -24.921 1.00 28.81 244 PHE A N 1
ATOM 1902 C CA . PHE A 1 244 ? -9.190 -5.115 -23.787 1.00 28.81 244 PHE A CA 1
ATOM 1903 C C . PHE A 1 244 ? -8.126 -3.961 -23.639 1.00 28.81 244 PHE A C 1
ATOM 1905 O O . PHE A 1 244 ? -8.348 -2.914 -24.239 1.00 28.81 244 PHE A O 1
ATOM 1912 N N . ARG A 1 245 ? -6.982 -3.926 -22.911 1.00 27.86 245 ARG A N 1
ATOM 1913 C CA . ARG A 1 245 ? -6.109 -4.784 -22.043 1.00 27.86 245 ARG A CA 1
ATOM 1914 C C . ARG A 1 245 ? -5.354 -3.837 -21.053 1.00 27.86 245 ARG A C 1
ATOM 1916 O O . ARG A 1 245 ? -5.417 -2.625 -21.254 1.00 27.86 245 ARG A O 1
ATOM 1923 N N . SER A 1 246 ? -4.566 -4.330 -20.087 1.00 25.88 246 SER A N 1
ATOM 1924 C CA . SER A 1 246 ? -3.609 -3.567 -19.235 1.00 25.88 246 SER A CA 1
ATOM 1925 C C . SER A 1 246 ? -2.221 -4.248 -19.125 1.00 25.88 246 SER A C 1
ATOM 1927 O O . SER A 1 246 ? -2.090 -5.405 -19.525 1.00 25.88 246 SER A O 1
ATOM 1929 N N . SER A 1 247 ? -1.180 -3.511 -18.683 1.00 27.50 247 SER A N 1
ATOM 1930 C CA . SER A 1 247 ? 0.098 -4.017 -18.107 1.00 27.50 247 SER A CA 1
ATOM 1931 C C . SER A 1 247 ? 1.041 -2.871 -17.679 1.00 27.50 247 SER A C 1
ATOM 1933 O O . SER A 1 247 ? 1.092 -1.839 -18.364 1.00 27.50 247 SER A O 1
ATOM 1935 N N . VAL A 1 248 ? 1.842 -3.082 -16.624 1.00 27.52 248 VAL A N 1
ATOM 1936 C CA . VAL A 1 248 ? 3.005 -2.251 -16.236 1.00 27.52 248 VAL A CA 1
ATOM 1937 C C . VAL A 1 248 ? 4.290 -3.039 -16.506 1.00 27.52 248 VAL A C 1
ATOM 1939 O O . VAL A 1 248 ? 4.397 -4.189 -16.093 1.00 27.52 248 VAL A O 1
ATOM 1942 N N . ASN A 1 249 ? 5.266 -2.423 -17.177 1.00 25.53 249 ASN A N 1
ATOM 1943 C CA . ASN A 1 249 ? 6.585 -3.017 -17.399 1.00 25.53 249 ASN A CA 1
ATOM 1944 C C . ASN A 1 249 ? 7.604 -2.361 -16.458 1.00 25.53 249 ASN A C 1
ATOM 1946 O O . ASN A 1 249 ? 7.652 -1.133 -16.383 1.00 25.53 249 ASN A O 1
ATOM 1950 N N . CYS A 1 250 ? 8.459 -3.162 -15.824 1.00 23.08 250 CYS A N 1
ATOM 1951 C CA . CYS A 1 250 ? 9.740 -2.690 -15.301 1.00 23.08 250 CYS A CA 1
ATOM 1952 C C . CYS A 1 250 ? 10.829 -2.931 -16.357 1.00 23.08 250 CYS A C 1
ATOM 1954 O O . CYS A 1 250 ? 10.863 -4.000 -16.971 1.00 23.08 250 CYS A O 1
ATOM 1956 N N . THR A 1 251 ? 11.695 -1.938 -16.543 1.00 30.34 251 THR A N 1
ATOM 1957 C CA . THR A 1 251 ? 12.897 -1.946 -17.394 1.00 30.34 251 THR A CA 1
ATOM 1958 C C . THR A 1 251 ? 14.008 -1.229 -16.650 1.00 30.34 251 THR A C 1
ATOM 1960 O O . THR A 1 251 ? 13.701 -0.101 -16.194 1.00 30.34 251 THR A O 1
#

pLDDT: mean 77.23, std 20.34, range [23.08, 98.5]

Sequence (251 aa):
MQKTRKDQRPAAELPKGFIDVAAEDLQATSRMLETIRRVYHSYGFEPLETPALEYTDALGKFLPDQDRPNAGVFSFQDEDEKWMSLRYDLTAPLARYVAANFDKLPKPFRRYAVGPVWRNEKPGPGRYRQFTQFDADTVGTDSVAADAEICMLAADTMEALGIQRGQYVIRVNNRKVLDGVMEAPGGESGYATATLSNGSALFTGYTALTAGRTYYVRVRATDLAGNEGVSEAVPIQPLYVFSFRSSVNCT

Secondary structure (DSSP, 8-state):
-PPPPP--PPP--PPTT-----HHHHHHHHHHHHHHHHHHHHTTPEE----SEEEGGGGGGGSPPTT-TTSBSEEEE-TTS-EEEE-S-SSHHHHHHHHHHTTTS-SSEEEEEEEEEE-BS--BTTB-SEEEEEEEEEES---HHHHHHHHHHHHHHHHHTT--BTTB------HHHHHHHHSSTTS---------BTTB------PPPPTT--EEE--EEE-TT--EEE---EEE---------------

Radius of gyration: 27.52 Å; chains: 1; bounding box: 55×53×94 Å

Foldseek 3Di:
DDPDDDDDDDDPDDDPQDDDDDPVRVVVVVVLVVLLVVLLVVLPAAEDDDDQKDFPVLQPPVQDDPVCRLQWWDWDADPVRTIITGAQDVVSRVVVVCVVQVVPADPFHKHKYKDKGATSYDADVVRGRIDIDIDIDTPHDFDCVVVVSVVVSVVVSCVSVVQDPVNDDDDDDAVVVVVVCVPDPDRDDWDFDFDQDPNDTDGPDTDDDAAPDWDWDKDWDADPVGDIDIGGTHTDGDHHDDDDDYGDDDD